Protein AF-A0A847I162-F1 (afdb_monomer_lite)

Radius of gyration: 29.75 Å; chains: 1; bounding box: 81×70×70 Å

Secondary structure (DSSP, 8-state):
--HHHHHHHHHHHHTT---HHHHHHHHHHHHH-HHHHHHHHHHHHHHHHHHHHSPPP---TTHHHHHHHHHHHHS--HHHHHHHHHHHHHHHHHHHHHHHHHHHS--------------------------HHHHHHHHHHHHHHHHHHHHHHHHHHHHTT--HHHHHHHHHHHHHHS---HHHHHHHHTTTTS-HHHHHHHHHSTT-------PPPPP-----

Structure (mmCIF, N/CA/C/O backbone):
data_AF-A0A847I162-F1
#
_entry.id   AF-A0A847I162-F1
#
loop_
_atom_site.group_PDB
_atom_site.id
_atom_site.type_symbol
_atom_site.label_atom_id
_atom_site.label_alt_id
_atom_site.label_comp_id
_atom_site.label_asym_id
_atom_site.label_entity_id
_atom_site.label_seq_id
_atom_site.pdbx_PDB_ins_code
_atom_site.Cartn_x
_atom_site.Cartn_y
_atom_site.Cartn_z
_atom_site.occupancy
_atom_site.B_iso_or_equiv
_atom_site.auth_seq_id
_atom_site.auth_comp_id
_atom_site.auth_asym_id
_atom_site.auth_atom_id
_atom_site.pdbx_PDB_model_num
ATOM 1 N N . MET A 1 1 ? -3.362 -5.453 -18.508 1.00 95.56 1 MET A N 1
ATOM 2 C CA . MET A 1 1 ? -4.639 -4.951 -17.978 1.00 95.56 1 MET A CA 1
ATOM 3 C C . MET A 1 1 ? -4.934 -3.576 -18.547 1.00 95.56 1 MET A C 1
ATOM 5 O O . MET A 1 1 ? -4.047 -2.719 -18.578 1.00 95.56 1 MET A O 1
ATOM 9 N N . ASN A 1 2 ? -6.159 -3.383 -19.031 1.00 97.94 2 ASN A N 1
ATOM 10 C CA . ASN A 1 2 ? -6.673 -2.084 -19.476 1.00 97.94 2 ASN A CA 1
ATOM 11 C C . ASN A 1 2 ? -7.494 -1.390 -18.367 1.00 97.94 2 ASN A C 1
ATOM 13 O O . ASN A 1 2 ? -7.805 -1.988 -17.341 1.00 97.94 2 ASN A O 1
ATOM 17 N N . CYS A 1 3 ? -7.854 -0.117 -18.567 1.00 98.38 3 CYS A N 1
ATOM 18 C CA . CYS A 1 3 ? -8.564 0.648 -17.534 1.00 98.38 3 CYS A CA 1
ATOM 19 C C . CYS A 1 3 ? -9.984 0.115 -17.248 1.00 98.38 3 CYS A C 1
ATOM 21 O O . CYS A 1 3 ? -10.474 0.274 -16.138 1.00 98.38 3 CYS A O 1
ATOM 23 N N . ALA A 1 4 ? -10.648 -0.511 -18.225 1.00 98.25 4 ALA A N 1
ATOM 24 C CA . ALA A 1 4 ? -11.995 -1.053 -18.035 1.00 98.25 4 ALA A CA 1
ATOM 25 C C . ALA A 1 4 ? -11.978 -2.345 -17.199 1.00 98.25 4 ALA A C 1
ATOM 27 O O . ALA A 1 4 ? -12.860 -2.571 -16.378 1.00 98.25 4 ALA A O 1
ATOM 28 N N . GLU A 1 5 ? -10.961 -3.187 -17.385 1.00 97.88 5 GLU A N 1
ATOM 29 C CA . GLU A 1 5 ? -10.691 -4.343 -16.523 1.00 97.88 5 GLU A CA 1
ATOM 30 C C . GLU A 1 5 ? -10.342 -3.901 -15.104 1.00 97.88 5 GLU A C 1
ATOM 32 O O . GLU A 1 5 ? -10.869 -4.464 -14.151 1.00 97.88 5 GLU A O 1
ATOM 37 N N . PHE A 1 6 ? -9.511 -2.864 -14.966 1.00 98.31 6 PHE A N 1
ATOM 38 C CA . PHE A 1 6 ? -9.177 -2.276 -13.670 1.00 98.31 6 PHE A CA 1
ATOM 39 C C . PHE A 1 6 ? -10.434 -1.828 -12.911 1.00 98.31 6 PHE A C 1
ATOM 41 O O . PHE A 1 6 ? -10.633 -2.219 -11.767 1.00 98.31 6 PHE A O 1
ATOM 48 N N . GLU A 1 7 ? -11.321 -1.071 -13.562 1.00 97.62 7 GLU A N 1
ATOM 49 C CA . GLU A 1 7 ? -12.577 -0.601 -12.957 1.00 97.62 7 GLU A CA 1
ATOM 50 C C . GLU A 1 7 ? -13.502 -1.748 -12.532 1.00 97.62 7 GLU A C 1
ATOM 52 O O . GLU A 1 7 ? -14.198 -1.624 -11.534 1.00 97.62 7 GLU A O 1
ATOM 57 N N . ARG A 1 8 ? -13.492 -2.884 -13.239 1.00 98.06 8 ARG A N 1
ATOM 58 C CA . ARG A 1 8 ? -14.279 -4.069 -12.850 1.00 98.06 8 ARG A CA 1
ATOM 59 C C . ARG A 1 8 ? -13.692 -4.832 -11.667 1.00 98.06 8 ARG A C 1
ATOM 61 O O . ARG A 1 8 ? -14.423 -5.549 -10.997 1.00 98.06 8 ARG A O 1
ATOM 68 N N . LEU A 1 9 ? -12.381 -4.738 -11.462 1.00 98.12 9 LEU A N 1
ATOM 69 C CA . LEU A 1 9 ? -11.659 -5.483 -10.430 1.00 98.12 9 LEU A CA 1
ATOM 70 C C . LEU A 1 9 ? -11.400 -4.651 -9.170 1.00 98.12 9 LEU A C 1
ATOM 72 O O . LEU A 1 9 ? -10.844 -5.181 -8.213 1.00 98.12 9 LEU A O 1
ATOM 76 N N . ILE A 1 10 ? -11.782 -3.371 -9.160 1.00 97.25 10 ILE A N 1
ATOM 77 C CA . ILE A 1 10 ? -11.496 -2.464 -8.046 1.00 97.25 10 ILE A CA 1
ATOM 78 C C . ILE A 1 10 ? -12.152 -2.926 -6.743 1.00 97.25 10 ILE A C 1
ATOM 80 O O . ILE A 1 10 ? -11.481 -2.952 -5.718 1.00 97.25 10 ILE A O 1
ATOM 84 N N . ASP A 1 11 ? -13.405 -3.378 -6.789 1.00 96.38 11 ASP A N 1
ATOM 85 C CA . ASP A 1 11 ? -14.125 -3.833 -5.595 1.00 96.38 11 ASP A CA 1
ATOM 86 C C . ASP A 1 11 ? -13.477 -5.106 -5.028 1.00 96.38 11 ASP A C 1
ATOM 88 O O . ASP A 1 11 ? -13.065 -5.135 -3.872 1.00 96.38 11 ASP A O 1
ATOM 92 N N . ALA A 1 12 ? -13.217 -6.102 -5.885 1.00 97.69 12 ALA A N 1
ATOM 93 C CA . ALA A 1 12 ? -12.502 -7.324 -5.503 1.00 97.69 12 ALA A CA 1
ATOM 94 C C . ALA A 1 12 ? -11.074 -7.049 -4.982 1.00 97.69 12 ALA A C 1
ATOM 96 O O . ALA A 1 12 ? -10.543 -7.800 -4.161 1.00 97.69 12 ALA A O 1
ATOM 97 N N . TYR A 1 13 ? -10.416 -5.988 -5.464 1.00 97.06 13 TYR A N 1
ATOM 98 C CA . TYR A 1 13 ? -9.124 -5.547 -4.936 1.00 97.06 13 TYR A CA 1
ATOM 99 C C . TYR A 1 13 ? -9.264 -4.987 -3.514 1.00 97.06 13 TYR A C 1
ATOM 101 O O . TYR A 1 13 ? -8.476 -5.363 -2.642 1.00 97.06 13 TYR A O 1
ATOM 109 N N . LEU A 1 14 ? -10.249 -4.110 -3.286 1.00 94.94 14 LEU A N 1
ATOM 110 C CA . LEU A 1 14 ? -10.516 -3.472 -1.991 1.00 94.94 14 LEU A CA 1
ATOM 111 C C . LEU A 1 14 ? -10.962 -4.490 -0.933 1.00 94.94 14 LEU A C 1
ATOM 113 O O . LEU A 1 14 ? -10.495 -4.429 0.202 1.00 94.94 14 LEU A O 1
ATOM 117 N N . ASP A 1 15 ? -11.754 -5.485 -1.328 1.00 95.19 15 ASP A N 1
ATOM 118 C CA . ASP A 1 15 ? -12.186 -6.587 -0.459 1.00 95.19 15 ASP A CA 1
ATOM 119 C C . ASP A 1 15 ? -11.068 -7.617 -0.190 1.00 95.19 15 ASP A C 1
ATOM 121 O O . ASP A 1 15 ? -11.213 -8.524 0.631 1.00 95.19 15 ASP A O 1
ATOM 125 N N . GLY A 1 16 ? -9.915 -7.481 -0.856 1.00 96.25 16 GLY A N 1
ATOM 126 C CA . GLY A 1 16 ? -8.774 -8.383 -0.701 1.00 96.25 16 GLY A CA 1
ATOM 127 C C . GLY A 1 16 ? -8.946 -9.743 -1.386 1.00 96.25 16 GLY A C 1
ATOM 128 O O . GLY A 1 16 ? -8.161 -10.654 -1.127 1.00 96.25 16 GLY A O 1
ATOM 129 N N . GLU A 1 17 ? -9.923 -9.878 -2.283 1.00 98.12 17 GLU A N 1
ATOM 130 C CA . GLU A 1 17 ? -10.229 -11.109 -3.021 1.00 98.12 17 GLU A CA 1
ATOM 131 C C . GLU A 1 17 ? -9.268 -11.354 -4.196 1.00 98.12 17 GLU A C 1
ATOM 133 O O . GLU A 1 17 ? -9.113 -12.484 -4.666 1.00 98.12 17 GLU A O 1
ATOM 138 N N . LEU A 1 18 ? -8.570 -10.313 -4.664 1.00 97.38 18 LEU A N 1
ATOM 139 C CA . LEU A 1 18 ? -7.532 -10.464 -5.683 1.00 97.38 18 LEU A CA 1
ATOM 140 C C . LEU A 1 18 ? -6.261 -11.100 -5.110 1.00 97.38 18 LEU A C 1
ATOM 142 O O . LEU A 1 18 ? -5.564 -10.515 -4.272 1.00 97.38 18 LEU A O 1
ATOM 146 N N . ALA A 1 19 ? -5.906 -12.263 -5.657 1.00 95.06 19 ALA A N 1
ATOM 147 C CA . ALA A 1 19 ? -4.709 -13.021 -5.311 1.00 95.06 19 ALA A CA 1
ATOM 148 C C . ALA A 1 19 ? -3.815 -13.309 -6.532 1.00 95.06 19 ALA A C 1
ATOM 150 O O . ALA A 1 19 ? -4.237 -13.244 -7.689 1.00 95.06 19 ALA A O 1
ATOM 151 N N . GLY A 1 20 ? -2.556 -13.658 -6.255 1.00 95.56 20 GLY A N 1
ATOM 152 C CA . GLY A 1 20 ? -1.606 -14.147 -7.255 1.00 95.56 20 GLY A CA 1
ATOM 153 C C . GLY A 1 20 ? -1.248 -13.124 -8.336 1.00 95.56 20 GLY A C 1
ATOM 154 O O . GLY A 1 20 ? -1.078 -11.934 -8.066 1.00 95.56 20 GLY A O 1
ATOM 155 N N . SER A 1 21 ? -1.112 -13.605 -9.573 1.00 96.25 21 SER A N 1
ATOM 156 C CA . SER A 1 21 ? -0.679 -12.802 -10.723 1.00 96.25 21 SER A CA 1
ATOM 157 C C . SER A 1 21 ? -1.624 -11.644 -11.039 1.00 96.25 21 SER A C 1
ATOM 159 O O . SER A 1 21 ? -1.163 -10.576 -11.436 1.00 96.25 21 SER A O 1
ATOM 161 N N . LEU A 1 22 ? -2.927 -11.824 -10.814 1.00 97.12 22 LEU A N 1
ATOM 162 C CA . LEU A 1 22 ? -3.933 -10.811 -11.122 1.00 97.12 22 LEU A CA 1
ATOM 163 C C . LEU A 1 22 ? -3.793 -9.578 -10.221 1.00 97.12 22 LEU A C 1
ATOM 165 O O . LEU A 1 22 ? -3.906 -8.451 -10.699 1.00 97.12 22 LEU A O 1
ATOM 169 N N . ARG A 1 23 ? -3.467 -9.781 -8.937 1.00 97.69 23 ARG A N 1
ATOM 170 C CA . ARG A 1 23 ? -3.180 -8.680 -8.005 1.00 97.69 23 ARG A CA 1
ATOM 171 C C . ARG A 1 23 ? -1.948 -7.888 -8.441 1.00 97.69 23 ARG A C 1
ATOM 173 O O . ARG A 1 23 ? -1.984 -6.663 -8.465 1.00 97.69 23 ARG A O 1
ATOM 180 N N . VAL A 1 24 ? -0.882 -8.583 -8.842 1.00 97.75 24 VAL A N 1
ATOM 181 C CA . VAL A 1 24 ? 0.358 -7.943 -9.314 1.00 97.75 24 VAL A CA 1
ATOM 182 C C . VAL A 1 24 ? 0.112 -7.139 -10.591 1.00 97.75 24 VAL A C 1
ATOM 184 O O . VAL A 1 24 ? 0.615 -6.025 -10.729 1.00 97.75 24 VAL A O 1
ATOM 187 N N . GLU A 1 25 ? -0.679 -7.672 -11.524 1.00 98.00 25 GLU A N 1
ATOM 188 C CA . GLU A 1 25 ? -1.029 -6.966 -12.757 1.00 98.00 25 GLU A CA 1
ATOM 189 C C . GLU A 1 25 ? -1.882 -5.717 -12.486 1.00 98.00 25 GLU A C 1
ATOM 191 O O . GLU A 1 25 ? -1.644 -4.662 -13.085 1.00 98.00 25 GLU A O 1
ATOM 196 N N . PHE A 1 26 ? -2.826 -5.815 -11.545 1.00 98.38 26 PHE A N 1
ATOM 197 C CA . PHE A 1 26 ? -3.632 -4.690 -11.075 1.00 98.38 26 PHE A CA 1
ATOM 198 C C . PHE A 1 26 ? -2.758 -3.591 -10.453 1.00 98.38 26 PHE A C 1
ATOM 200 O O . PHE A 1 26 ? -2.853 -2.425 -10.848 1.00 98.38 26 PHE A O 1
ATOM 207 N N . ASP A 1 27 ? -1.841 -3.958 -9.552 1.00 97.88 27 ASP A N 1
ATOM 208 C CA . ASP A 1 27 ? -0.893 -3.026 -8.933 1.00 97.88 27 ASP A CA 1
ATOM 209 C C . ASP A 1 27 ? 0.025 -2.363 -9.968 1.00 97.88 27 ASP A C 1
ATOM 211 O O . ASP A 1 27 ? 0.231 -1.146 -9.942 1.00 97.88 27 ASP A O 1
ATOM 215 N N . ALA A 1 28 ? 0.526 -3.129 -10.939 1.00 98.12 28 ALA A N 1
ATOM 216 C CA . ALA A 1 28 ? 1.354 -2.592 -12.012 1.00 98.12 28 ALA A CA 1
ATOM 217 C C . ALA A 1 28 ? 0.590 -1.576 -12.879 1.00 98.12 28 ALA A C 1
ATOM 219 O O . ALA A 1 28 ? 1.152 -0.545 -13.261 1.00 98.12 28 ALA A O 1
ATOM 220 N N . HIS A 1 29 ? -0.687 -1.836 -13.181 1.00 98.31 29 HIS A N 1
ATOM 221 C CA . HIS A 1 29 ? -1.529 -0.890 -13.914 1.00 98.31 29 HIS A CA 1
ATOM 222 C C . HIS A 1 29 ? -1.803 0.373 -13.088 1.00 98.31 29 HIS A C 1
ATOM 224 O O . HIS A 1 29 ? -1.643 1.483 -13.606 1.00 98.31 29 HIS A O 1
ATOM 230 N N . ARG A 1 30 ? -2.131 0.218 -11.796 1.00 97.25 30 ARG A N 1
ATOM 231 C CA . ARG A 1 30 ? -2.314 1.332 -10.853 1.00 97.25 30 ARG A CA 1
ATOM 232 C C . ARG A 1 30 ? -1.091 2.243 -10.835 1.00 97.25 30 ARG A C 1
ATOM 234 O O . ARG A 1 30 ? -1.238 3.449 -10.942 1.00 97.25 30 ARG A O 1
ATOM 241 N N . LEU A 1 31 ? 0.127 1.711 -10.778 1.00 97.62 31 LEU A N 1
ATOM 242 C CA . LEU A 1 31 ? 1.341 2.540 -10.730 1.00 97.62 31 LEU A CA 1
ATOM 243 C C . LEU A 1 31 ? 1.641 3.294 -12.037 1.00 97.62 31 LEU A C 1
ATOM 245 O O . LEU A 1 31 ? 2.323 4.315 -12.007 1.00 97.62 31 LEU A O 1
ATOM 249 N N . ARG A 1 32 ? 1.130 2.826 -13.181 1.00 97.75 32 ARG A N 1
ATOM 250 C CA . ARG A 1 32 ? 1.420 3.414 -14.502 1.00 97.75 32 ARG A CA 1
ATOM 251 C C . ARG A 1 32 ? 0.323 4.342 -15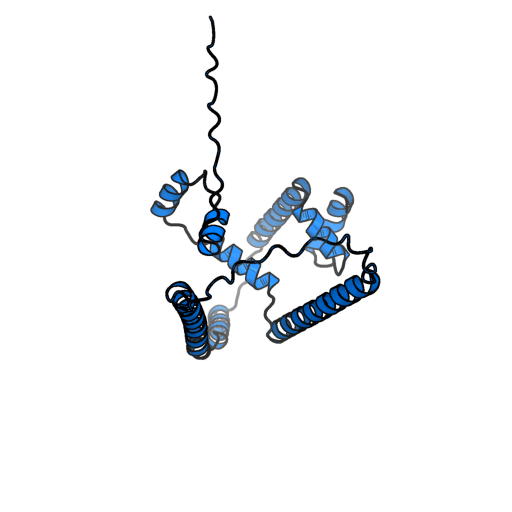.019 1.00 97.75 32 ARG A C 1
ATOM 253 O O . ARG A 1 32 ? 0.612 5.238 -15.808 1.00 97.75 32 ARG A O 1
ATOM 260 N N . CYS A 1 33 ? -0.929 4.135 -14.617 1.00 98.44 33 CYS A N 1
ATOM 261 C CA . CYS A 1 33 ? -2.069 4.881 -15.141 1.00 98.44 33 CYS A CA 1
ATOM 262 C C . CYS A 1 33 ? -2.548 5.954 -14.155 1.00 98.44 33 CYS A C 1
ATOM 264 O O . CYS A 1 33 ? -3.198 5.649 -13.156 1.00 98.44 33 CYS A O 1
ATOM 266 N N . ARG A 1 34 ? -2.317 7.233 -14.487 1.00 98.06 34 ARG A N 1
ATOM 267 C CA . ARG A 1 34 ? -2.749 8.377 -13.660 1.00 98.06 34 ARG A CA 1
ATOM 268 C C . ARG A 1 34 ? -4.259 8.393 -13.397 1.00 98.06 34 ARG A C 1
ATOM 270 O O . ARG A 1 34 ? -4.678 8.763 -12.307 1.00 98.06 34 ARG A O 1
ATOM 277 N N . ARG A 1 35 ? -5.081 7.984 -14.371 1.00 98.12 35 ARG A N 1
ATOM 278 C CA . ARG A 1 35 ? -6.544 7.922 -14.199 1.00 98.12 35 ARG A CA 1
ATOM 279 C C . ARG A 1 35 ? -6.920 6.938 -13.093 1.00 98.12 35 ARG A C 1
ATOM 281 O O . ARG A 1 35 ? -7.622 7.313 -12.165 1.00 98.12 35 ARG A O 1
ATOM 288 N N . CYS A 1 36 ? -6.394 5.719 -13.172 1.00 98.19 36 CYS A N 1
ATOM 289 C CA . CYS A 1 36 ? -6.673 4.658 -12.208 1.00 98.19 36 CYS A CA 1
ATOM 290 C C . CYS A 1 36 ? -6.117 4.980 -10.809 1.00 98.19 36 CYS A C 1
ATOM 292 O O . CYS A 1 36 ? -6.738 4.618 -9.814 1.00 98.19 36 CYS A O 1
ATOM 294 N N . GLN A 1 37 ? -5.004 5.721 -10.713 1.00 97.94 37 GLN A N 1
ATOM 295 C CA . GLN A 1 37 ? -4.505 6.254 -9.434 1.00 97.94 37 GLN A CA 1
ATOM 296 C C . GLN A 1 37 ? -5.498 7.206 -8.782 1.00 97.94 37 GLN A C 1
ATOM 298 O O . GLN A 1 37 ? -5.814 7.045 -7.609 1.00 97.94 37 GLN A O 1
ATOM 303 N N . LEU A 1 38 ? -6.000 8.184 -9.540 1.00 97.75 38 LEU A N 1
ATOM 304 C CA . LEU A 1 38 ? -6.961 9.153 -9.016 1.00 97.75 38 LEU A CA 1
ATOM 305 C C . LEU A 1 38 ? -8.255 8.468 -8.572 1.00 97.75 38 LEU A C 1
ATOM 307 O O . LEU A 1 38 ? -8.792 8.821 -7.526 1.00 97.75 38 LEU A O 1
ATOM 311 N N . THR A 1 39 ? -8.715 7.459 -9.316 1.00 97.38 39 THR A N 1
ATOM 312 C CA . THR A 1 39 ? -9.864 6.640 -8.912 1.00 97.38 39 THR A CA 1
ATOM 313 C C . THR A 1 39 ? -9.609 5.930 -7.581 1.00 97.38 39 THR A C 1
ATOM 315 O O . THR A 1 39 ? -10.457 5.998 -6.700 1.00 97.38 39 THR A O 1
ATOM 318 N N . MET A 1 40 ? -8.440 5.309 -7.389 1.00 96.94 40 MET A N 1
ATOM 319 C CA . MET A 1 40 ? -8.093 4.655 -6.118 1.00 96.94 40 MET A CA 1
ATOM 320 C C . MET A 1 40 ? -8.044 5.634 -4.945 1.00 96.94 40 MET A C 1
ATOM 322 O O . MET A 1 40 ? -8.638 5.363 -3.909 1.00 96.94 40 MET A O 1
ATOM 326 N N . ILE A 1 41 ? -7.407 6.794 -5.125 1.00 95.62 41 ILE A N 1
ATOM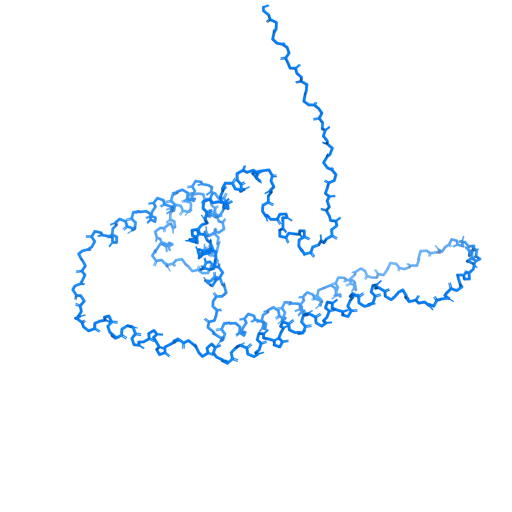 327 C CA . ILE A 1 41 ? -7.334 7.832 -4.086 1.00 95.62 41 ILE A CA 1
ATOM 328 C C . ILE A 1 41 ? -8.742 8.309 -3.700 1.00 95.62 41 ILE A C 1
ATOM 330 O O . ILE A 1 41 ? -9.035 8.501 -2.521 1.00 95.62 41 ILE A O 1
ATOM 334 N N . ALA A 1 42 ? -9.634 8.480 -4.681 1.00 95.75 42 ALA A N 1
ATOM 335 C CA . ALA A 1 42 ? -11.021 8.842 -4.413 1.00 95.75 42 ALA A CA 1
ATOM 336 C C . ALA A 1 42 ? -11.738 7.764 -3.580 1.00 95.75 42 ALA A C 1
ATOM 338 O O . ALA A 1 42 ? -12.417 8.110 -2.615 1.00 95.75 42 ALA A O 1
ATOM 339 N N . MET A 1 43 ? -11.539 6.477 -3.883 1.00 95.06 43 MET A N 1
ATOM 340 C CA . MET A 1 43 ? -12.130 5.375 -3.110 1.00 95.06 43 MET A CA 1
ATOM 341 C C . MET A 1 43 ? -11.564 5.299 -1.679 1.00 95.06 43 MET A C 1
ATOM 343 O O . MET A 1 43 ? -12.336 5.211 -0.727 1.00 95.06 43 MET A O 1
ATOM 347 N N . GLU A 1 44 ? -10.247 5.442 -1.502 1.00 91.62 44 GLU A N 1
ATOM 348 C CA . GLU A 1 44 ? -9.588 5.490 -0.181 1.00 91.62 44 GLU A CA 1
ATOM 349 C C . GLU A 1 44 ? -10.081 6.686 0.663 1.00 91.62 44 GLU A C 1
ATOM 351 O O . GLU A 1 44 ? -10.251 6.595 1.884 1.00 91.62 44 GLU A O 1
ATOM 356 N N . SER A 1 45 ? -10.384 7.819 0.017 1.00 92.12 45 SER A N 1
ATOM 357 C CA . SER A 1 45 ? -10.956 8.979 0.711 1.00 92.12 45 SER A CA 1
ATOM 358 C C . SER A 1 45 ? -12.364 8.698 1.253 1.00 92.12 45 SER A C 1
ATOM 360 O O . SER A 1 45 ? -12.685 9.109 2.370 1.00 92.12 45 SER A O 1
ATOM 362 N N . VAL A 1 46 ? -13.182 7.945 0.506 1.00 93.81 46 VAL A N 1
ATOM 363 C CA . VAL A 1 46 ? -14.525 7.530 0.942 1.00 93.81 46 VAL A CA 1
ATOM 364 C C . VAL A 1 46 ? -14.428 6.554 2.108 1.00 93.81 46 VAL A C 1
ATOM 366 O O . VAL A 1 46 ? -15.176 6.700 3.074 1.00 93.81 46 VAL A O 1
ATOM 369 N N . GLU A 1 47 ? -13.482 5.613 2.066 1.00 91.69 47 GLU A N 1
ATOM 370 C CA . GLU A 1 47 ? -13.223 4.701 3.184 1.00 91.69 47 GLU A CA 1
ATOM 371 C C . GLU A 1 47 ? -12.898 5.474 4.464 1.00 91.69 47 GLU A C 1
ATOM 373 O O . GLU A 1 47 ? -13.468 5.195 5.515 1.00 91.69 47 GLU A O 1
ATOM 378 N N . THR A 1 48 ? -12.052 6.501 4.368 1.00 88.88 48 THR A N 1
ATOM 379 C CA . THR A 1 48 ? -11.670 7.328 5.520 1.00 88.88 48 THR A CA 1
ATOM 380 C C . THR A 1 48 ? -12.880 8.047 6.123 1.00 88.88 48 THR A C 1
ATOM 382 O O . THR A 1 48 ? -13.047 8.078 7.342 1.00 88.88 48 THR A O 1
ATOM 385 N N . VAL A 1 49 ? -13.761 8.603 5.285 1.00 93.25 49 VAL A N 1
ATOM 386 C CA . VAL A 1 49 ? -14.999 9.251 5.750 1.00 93.25 49 VAL A CA 1
ATOM 387 C C . VAL A 1 49 ? -15.927 8.234 6.410 1.00 93.25 49 VAL A C 1
ATOM 389 O O . VAL A 1 49 ? -16.418 8.480 7.510 1.00 93.25 49 VAL A O 1
ATOM 392 N N . LEU A 1 50 ? -16.122 7.070 5.786 1.00 90.62 50 LEU A N 1
ATOM 393 C CA . LEU A 1 50 ? -16.994 6.024 6.313 1.00 90.62 50 LEU A CA 1
ATOM 394 C C . LEU A 1 50 ? -16.450 5.415 7.612 1.00 90.62 50 LEU A C 1
ATOM 396 O O . LEU A 1 50 ? -17.223 5.069 8.501 1.00 90.62 50 LEU A O 1
ATOM 400 N N . ALA A 1 51 ? -15.130 5.289 7.740 1.00 88.50 51 ALA A N 1
ATOM 401 C CA . ALA A 1 51 ? -14.476 4.833 8.959 1.00 88.50 51 ALA A CA 1
ATOM 402 C C . ALA A 1 51 ? -14.683 5.823 10.114 1.00 88.50 51 ALA A C 1
ATOM 404 O O . ALA A 1 51 ? -14.891 5.393 11.247 1.00 88.50 51 ALA A O 1
ATOM 405 N N . ASN A 1 52 ? -14.684 7.127 9.820 1.00 87.69 52 ASN A N 1
ATOM 406 C CA . ASN A 1 52 ? -14.890 8.183 10.811 1.00 87.69 52 ASN A CA 1
ATOM 407 C C . ASN A 1 52 ? -16.360 8.367 11.223 1.00 87.69 52 ASN A C 1
ATOM 409 O O . ASN A 1 52 ? -16.615 8.831 12.331 1.00 87.69 52 ASN A O 1
ATOM 413 N N . ASP A 1 53 ? -17.317 8.015 10.361 1.00 91.62 53 ASP A N 1
ATOM 414 C CA . ASP A 1 53 ? -18.755 8.144 10.650 1.00 91.62 53 ASP A CA 1
ATOM 415 C C . ASP A 1 53 ? -19.310 6.983 11.496 1.00 91.62 53 ASP A C 1
ATOM 417 O O . ASP A 1 53 ? -20.399 7.061 12.068 1.00 91.62 53 ASP A O 1
ATOM 421 N N . ARG A 1 54 ? -18.563 5.878 11.620 1.00 85.12 54 ARG A N 1
ATOM 422 C CA . ARG A 1 54 ? -18.999 4.753 12.453 1.00 85.12 54 ARG A CA 1
ATOM 423 C C . ARG A 1 54 ? -19.028 5.180 13.924 1.00 85.12 54 ARG A C 1
ATOM 425 O O . ARG A 1 54 ? -18.024 5.690 14.425 1.00 85.12 54 ARG A O 1
ATOM 432 N N . PRO A 1 55 ? -20.136 4.929 14.651 1.00 84.81 55 PRO A N 1
ATOM 433 C CA . PRO A 1 55 ? -20.184 5.201 16.078 1.00 84.81 55 PRO A CA 1
ATOM 434 C C . PRO A 1 55 ? -19.052 4.425 16.743 1.00 84.81 55 PRO A C 1
ATOM 436 O O . PRO A 1 55 ? -18.934 3.211 16.551 1.00 84.81 55 PRO A O 1
ATOM 439 N N . LEU A 1 56 ? -18.199 5.135 17.487 1.00 82.25 56 LEU A N 1
ATOM 440 C CA . LEU A 1 56 ? -17.088 4.497 18.175 1.00 82.25 56 LEU A CA 1
ATOM 441 C C . LEU A 1 56 ? -17.655 3.391 19.062 1.00 82.25 56 LEU A C 1
ATOM 443 O O . LEU A 1 56 ? -18.490 3.643 19.933 1.00 82.25 56 LEU A O 1
ATOM 447 N N . ALA A 1 57 ? -17.204 2.160 18.826 1.00 85.38 57 ALA A N 1
ATOM 448 C CA . ALA A 1 57 ? -17.500 1.068 19.730 1.00 85.38 57 ALA A CA 1
ATOM 449 C C . ALA A 1 57 ? -17.018 1.477 21.126 1.00 85.38 57 ALA A C 1
ATOM 451 O O . ALA A 1 57 ? -15.881 1.926 21.290 1.00 85.38 57 ALA A O 1
ATOM 452 N N . THR A 1 58 ? -17.884 1.344 22.128 1.00 92.31 58 THR A N 1
ATOM 453 C CA . THR A 1 58 ? -17.506 1.570 23.521 1.00 92.31 58 THR A CA 1
ATOM 454 C C . THR A 1 58 ? -16.472 0.518 23.904 1.00 92.31 58 THR A C 1
ATOM 456 O O . THR A 1 58 ? -16.806 -0.648 24.126 1.00 92.31 58 THR A O 1
ATOM 459 N N . LEU A 1 59 ? -15.204 0.918 23.905 1.00 92.75 59 LEU A N 1
ATOM 460 C CA . LEU A 1 59 ? -14.100 0.104 24.391 1.00 92.75 59 LEU A CA 1
ATOM 461 C C . LEU A 1 59 ? -14.234 -0.050 25.909 1.00 92.75 59 LEU A C 1
ATOM 463 O O . LEU A 1 59 ? -14.757 0.834 26.583 1.00 92.75 59 LEU A O 1
ATOM 467 N N . SER A 1 60 ? -13.770 -1.176 26.450 1.00 95.44 60 SER A N 1
ATOM 468 C CA . SER A 1 60 ? -13.698 -1.343 27.900 1.00 95.44 60 SER A CA 1
ATOM 469 C C . SER A 1 60 ? -12.674 -0.375 28.500 1.00 95.44 60 SER A C 1
ATOM 471 O O . SER A 1 60 ? -11.656 -0.088 27.868 1.00 95.44 60 SER A O 1
ATOM 473 N N . ASP A 1 61 ? -12.909 0.092 29.728 1.00 96.12 61 ASP A N 1
ATOM 474 C CA . ASP A 1 61 ? -12.046 1.084 30.396 1.00 96.12 61 ASP A CA 1
ATOM 475 C C . ASP A 1 61 ? -10.586 0.610 30.553 1.00 96.12 61 ASP A C 1
ATOM 477 O O . ASP A 1 61 ? -9.653 1.410 30.572 1.00 96.12 61 ASP A O 1
ATOM 481 N N . ASP A 1 62 ? -10.370 -0.708 30.594 1.00 95.75 62 ASP A N 1
ATOM 482 C CA . ASP A 1 62 ? -9.055 -1.349 30.695 1.00 95.75 62 ASP A CA 1
ATOM 483 C C . ASP A 1 62 ? -8.378 -1.609 29.333 1.00 95.75 62 ASP A C 1
ATOM 485 O O . ASP A 1 62 ? -7.247 -2.098 29.279 1.00 95.75 62 ASP A O 1
ATOM 489 N N . PHE A 1 63 ? -9.038 -1.306 28.207 1.00 96.31 63 PHE A N 1
ATOM 490 C CA . PHE A 1 63 ? -8.520 -1.605 26.868 1.00 96.31 63 PHE A CA 1
ATOM 491 C C . PHE A 1 63 ? -7.157 -0.954 26.623 1.00 96.31 63 PHE A C 1
ATOM 493 O O . PHE A 1 63 ? -6.216 -1.628 26.195 1.00 96.31 63 PHE A O 1
ATOM 500 N N . THR A 1 64 ? -7.040 0.336 26.942 1.00 96.00 64 THR A N 1
ATOM 501 C CA . THR A 1 64 ? -5.800 1.101 26.779 1.00 96.00 64 THR A CA 1
ATOM 502 C C . THR A 1 64 ? -4.667 0.487 27.595 1.00 96.00 64 THR A C 1
ATOM 504 O O . THR A 1 64 ? -3.561 0.321 27.083 1.00 96.00 64 THR A O 1
ATOM 507 N N . GLU A 1 65 ? -4.937 0.090 28.839 1.00 96.56 65 GLU A N 1
ATOM 508 C CA . GLU A 1 65 ? -3.937 -0.520 29.716 1.00 96.56 65 GLU A CA 1
ATOM 509 C C . GLU A 1 65 ? -3.465 -1.874 29.172 1.00 96.56 65 GLU A C 1
ATOM 511 O O . GLU A 1 65 ? -2.258 -2.115 29.066 1.00 96.56 65 GLU A O 1
ATOM 516 N N . ARG A 1 66 ? -4.394 -2.725 28.714 1.00 95.94 66 ARG A N 1
ATOM 517 C CA . ARG A 1 66 ? -4.061 -4.022 28.103 1.00 95.94 66 ARG A CA 1
ATOM 518 C C . ARG A 1 66 ? -3.221 -3.864 26.835 1.00 95.94 66 ARG A C 1
ATOM 520 O O . ARG A 1 66 ? -2.203 -4.543 26.694 1.00 95.94 66 ARG A O 1
ATOM 527 N N . VAL A 1 67 ? -3.599 -2.964 25.924 1.00 95.81 67 VAL A N 1
ATOM 528 C CA . VAL A 1 67 ? -2.853 -2.733 24.672 1.00 95.81 67 VAL A CA 1
ATOM 529 C C . VAL A 1 67 ? -1.467 -2.162 24.962 1.00 95.81 67 VAL A C 1
ATOM 531 O O . VAL A 1 67 ? -0.476 -2.655 24.420 1.00 95.81 67 VAL A O 1
ATOM 534 N N . MET A 1 68 ? -1.363 -1.179 25.859 1.00 93.69 68 MET A N 1
ATOM 535 C CA . MET A 1 68 ? -0.075 -0.588 26.219 1.00 93.69 68 MET A CA 1
ATOM 536 C C . MET A 1 68 ? 0.836 -1.583 26.944 1.00 93.69 68 MET A C 1
ATOM 538 O O . MET A 1 68 ? 2.036 -1.603 26.667 1.00 93.69 68 MET A O 1
ATOM 542 N N . GLY A 1 69 ? 0.294 -2.464 27.787 1.00 94.44 69 GLY A N 1
ATOM 543 C CA . GLY A 1 69 ? 1.046 -3.570 28.386 1.00 94.44 69 GLY A CA 1
ATOM 544 C C . GLY A 1 69 ? 1.598 -4.544 27.335 1.00 94.44 69 GLY A C 1
ATOM 545 O O . GLY A 1 69 ? 2.763 -4.953 27.403 1.00 94.44 69 GLY A O 1
ATOM 546 N N . VAL A 1 70 ? 0.813 -4.863 26.299 1.00 93.06 70 VAL A N 1
ATOM 547 C CA . VAL A 1 70 ? 1.267 -5.694 25.169 1.00 93.06 70 VAL A CA 1
ATOM 548 C C . VAL A 1 70 ? 2.339 -4.981 24.340 1.00 93.06 70 VAL A C 1
ATOM 550 O O . VAL A 1 70 ? 3.341 -5.597 23.990 1.00 93.06 70 VAL A O 1
ATOM 553 N N . ILE A 1 71 ? 2.195 -3.686 24.048 1.00 89.12 71 ILE A N 1
ATOM 554 C CA . ILE A 1 71 ? 3.211 -2.923 23.301 1.00 89.12 71 ILE A CA 1
ATOM 555 C C . ILE A 1 71 ? 4.516 -2.829 24.100 1.00 89.12 71 ILE A C 1
ATOM 557 O O . ILE A 1 71 ? 5.595 -3.010 23.537 1.00 89.12 71 ILE A O 1
ATOM 561 N N . GLN A 1 72 ? 4.441 -2.589 25.411 1.00 88.38 72 GLN A N 1
ATOM 562 C CA . GLN A 1 72 ? 5.621 -2.525 26.276 1.00 88.38 72 GLN A CA 1
ATOM 563 C C . GLN A 1 72 ? 6.327 -3.879 26.392 1.00 88.38 72 GLN A C 1
ATOM 565 O O . GLN A 1 72 ? 7.554 -3.921 26.337 1.00 88.38 72 GLN A O 1
ATOM 570 N N . SER A 1 73 ? 5.576 -4.979 26.485 1.00 85.06 73 SER A N 1
ATOM 571 C CA . SER A 1 73 ? 6.145 -6.335 26.515 1.00 85.06 73 SER A CA 1
ATOM 572 C C . SER A 1 73 ? 6.676 -6.797 25.154 1.00 85.06 73 SER A C 1
ATOM 574 O O . SER A 1 73 ? 7.664 -7.526 25.101 1.00 85.06 73 SER A O 1
ATOM 576 N N . ARG A 1 74 ? 6.076 -6.338 24.046 1.00 80.50 74 ARG A N 1
ATOM 577 C CA . ARG A 1 74 ? 6.578 -6.559 22.680 1.00 80.50 74 ARG A CA 1
ATOM 578 C C . ARG A 1 74 ? 7.717 -5.635 22.295 1.00 80.50 74 ARG A C 1
ATOM 580 O O . ARG A 1 74 ? 8.347 -5.904 21.274 1.00 80.50 74 ARG A O 1
ATOM 587 N N . ARG A 1 75 ? 7.978 -4.564 23.056 1.00 66.81 75 ARG A N 1
ATOM 588 C CA . ARG A 1 75 ? 9.054 -3.617 22.762 1.00 66.81 75 ARG A CA 1
ATOM 589 C C . ARG A 1 75 ? 10.342 -4.436 22.669 1.00 66.81 75 ARG A C 1
ATOM 591 O O . ARG A 1 75 ? 10.799 -4.974 23.680 1.00 66.81 75 ARG A O 1
ATOM 598 N N . PRO A 1 76 ? 10.877 -4.622 21.451 1.00 57.59 76 PRO A N 1
ATOM 599 C CA . PRO A 1 76 ? 11.882 -5.633 21.224 1.00 57.59 76 PRO A CA 1
ATOM 600 C C . PRO A 1 76 ? 13.115 -5.260 22.023 1.00 57.59 76 PRO A C 1
ATOM 602 O O . PRO A 1 76 ? 13.369 -4.086 22.299 1.00 57.59 76 PRO A O 1
ATOM 605 N N . VAL A 1 77 ? 13.874 -6.292 22.373 1.00 56.00 77 VAL A N 1
ATOM 606 C CA . VAL A 1 77 ? 15.168 -6.281 23.056 1.00 56.00 77 VAL A CA 1
ATOM 607 C C . VAL A 1 77 ? 16.205 -5.502 22.223 1.00 56.00 77 VAL A C 1
ATOM 609 O O . VAL A 1 77 ? 17.221 -6.030 21.774 1.00 56.00 77 VAL A O 1
ATOM 612 N N . ALA A 1 78 ? 15.965 -4.210 21.997 1.00 53.75 78 ALA A N 1
ATOM 613 C CA . ALA A 1 78 ? 16.813 -3.284 21.259 1.00 53.75 78 ALA A CA 1
ATOM 614 C C . ALA A 1 78 ? 18.172 -3.110 21.953 1.00 53.75 78 ALA A C 1
ATOM 616 O O . ALA A 1 78 ? 19.127 -2.628 21.346 1.00 53.75 78 ALA A O 1
ATOM 617 N N . SER A 1 79 ? 18.296 -3.570 23.201 1.00 57.44 79 SER A N 1
ATOM 618 C CA . SER A 1 79 ? 19.566 -3.658 23.911 1.00 57.44 79 SER A CA 1
ATOM 619 C C . SER A 1 79 ? 20.531 -4.681 23.297 1.00 57.44 79 SER A C 1
ATOM 621 O O . SER A 1 79 ? 21.733 -4.432 23.307 1.00 57.44 79 SER A O 1
ATOM 623 N N . ARG A 1 80 ? 20.056 -5.780 22.687 1.00 59.31 80 ARG A N 1
ATOM 624 C CA . ARG A 1 80 ? 20.943 -6.815 22.109 1.00 59.31 80 ARG A CA 1
ATOM 625 C C . ARG A 1 80 ? 21.449 -6.493 20.701 1.00 59.31 80 ARG A C 1
ATOM 627 O O . ARG A 1 80 ? 22.445 -7.066 20.272 1.00 59.31 80 ARG A O 1
ATOM 634 N N . LEU A 1 81 ? 20.816 -5.559 19.991 1.00 61.88 81 LEU A N 1
ATOM 635 C CA . LEU A 1 81 ? 21.221 -5.170 18.631 1.00 61.88 81 LEU A CA 1
ATOM 636 C C . LEU A 1 81 ? 22.208 -3.995 18.598 1.00 61.88 81 LEU A C 1
ATOM 638 O O . LEU A 1 81 ? 22.904 -3.823 17.598 1.00 61.88 81 LEU A O 1
ATOM 642 N N . ARG A 1 82 ? 22.332 -3.223 19.687 1.00 69.50 82 ARG A N 1
ATOM 643 C CA . ARG A 1 82 ? 23.342 -2.157 19.814 1.00 69.50 82 ARG A CA 1
ATOM 644 C C . ARG A 1 82 ? 24.782 -2.642 19.589 1.00 69.50 82 ARG A C 1
ATOM 646 O O . ARG A 1 82 ? 25.443 -2.035 18.751 1.00 69.50 82 ARG A O 1
ATOM 653 N N . PRO A 1 83 ? 25.272 -3.733 20.217 1.00 77.00 83 PRO A N 1
ATOM 654 C CA . PRO A 1 83 ? 26.643 -4.180 19.973 1.00 77.00 83 PRO A CA 1
ATOM 655 C C . PRO A 1 83 ? 26.840 -4.647 18.528 1.00 77.00 83 PRO A C 1
ATOM 657 O O . PRO A 1 83 ? 27.859 -4.341 17.923 1.00 77.00 83 PRO A O 1
ATOM 660 N N . ARG A 1 84 ? 25.841 -5.303 17.922 1.00 78.38 84 ARG A N 1
ATOM 661 C CA . ARG A 1 84 ? 25.934 -5.759 16.527 1.00 78.38 84 ARG A CA 1
ATOM 662 C C . ARG A 1 84 ? 25.987 -4.594 15.536 1.00 78.38 84 ARG A C 1
ATOM 664 O O . ARG A 1 84 ? 26.748 -4.661 14.578 1.00 78.38 84 ARG A O 1
ATOM 671 N N . ARG A 1 85 ? 25.229 -3.518 15.777 1.00 80.19 85 ARG A N 1
ATOM 672 C CA . ARG A 1 85 ? 25.299 -2.287 14.969 1.00 80.19 85 ARG A CA 1
ATOM 673 C C . ARG A 1 85 ? 26.649 -1.586 15.113 1.00 80.19 85 ARG A C 1
ATOM 675 O O . ARG A 1 85 ? 27.187 -1.144 14.107 1.00 80.19 85 ARG A O 1
ATOM 682 N N . ILE A 1 86 ? 27.215 -1.547 16.321 1.00 87.62 86 ILE A N 1
ATOM 683 C CA . ILE A 1 86 ? 28.554 -0.983 16.558 1.00 87.62 86 ILE A CA 1
ATOM 684 C C . ILE A 1 86 ? 29.624 -1.809 15.832 1.00 87.62 86 IL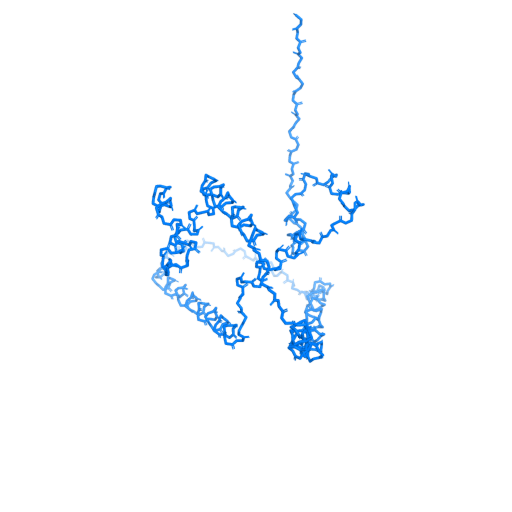E A C 1
ATOM 686 O O . ILE A 1 86 ? 30.467 -1.235 15.154 1.00 87.62 86 ILE A O 1
ATOM 690 N N . VAL A 1 87 ? 29.558 -3.144 15.902 1.00 87.62 87 VAL A N 1
ATOM 691 C CA . VAL A 1 87 ? 30.498 -4.034 15.196 1.00 87.62 87 VAL A CA 1
ATOM 692 C C . VAL A 1 87 ? 30.389 -3.878 13.677 1.00 87.62 87 VAL A C 1
ATOM 694 O O . VAL A 1 87 ? 31.410 -3.809 13.001 1.00 87.62 87 VAL A O 1
ATOM 697 N N . LEU A 1 88 ? 29.172 -3.774 13.132 1.00 87.94 88 LEU A N 1
ATOM 698 C CA . LEU A 1 88 ? 28.971 -3.548 11.696 1.00 87.94 88 LEU A CA 1
ATOM 699 C C . LEU A 1 88 ? 29.494 -2.175 11.254 1.00 87.94 88 LEU A C 1
ATOM 701 O O . LEU A 1 88 ? 30.211 -2.099 10.262 1.00 87.94 88 LEU A O 1
ATOM 705 N N . ALA A 1 89 ? 29.192 -1.111 12.003 1.00 88.12 89 ALA A N 1
ATOM 706 C CA . ALA A 1 89 ? 29.690 0.231 11.706 1.00 88.12 89 ALA A CA 1
ATOM 707 C C . ALA A 1 89 ? 31.224 0.299 11.782 1.00 88.12 89 ALA A C 1
ATOM 709 O O . ALA A 1 89 ? 31.860 0.859 10.892 1.00 88.12 89 ALA A O 1
ATOM 710 N N . ALA A 1 90 ? 31.826 -0.333 12.795 1.00 91.50 90 ALA A N 1
ATOM 711 C CA . ALA A 1 90 ? 33.276 -0.447 12.915 1.00 91.50 90 ALA A CA 1
ATOM 712 C C . ALA A 1 90 ? 33.886 -1.229 11.742 1.00 91.50 90 ALA A C 1
ATOM 714 O O . ALA A 1 90 ? 34.916 -0.824 11.214 1.00 91.50 90 ALA A O 1
ATOM 715 N N . GLY A 1 91 ? 33.233 -2.307 11.294 1.00 91.81 91 GLY A N 1
ATOM 716 C CA . GLY A 1 91 ? 33.663 -3.078 10.127 1.00 91.81 91 GLY A CA 1
ATOM 717 C C . GLY A 1 91 ? 33.661 -2.259 8.834 1.00 91.81 91 GLY A C 1
ATOM 718 O O . GLY A 1 91 ? 34.644 -2.288 8.098 1.00 91.81 91 GLY A O 1
ATOM 719 N N . VAL A 1 92 ? 32.601 -1.483 8.582 1.00 90.06 92 VAL A N 1
ATOM 720 C CA . VAL A 1 92 ? 32.508 -0.604 7.400 1.00 90.06 92 VAL A CA 1
ATOM 721 C C . VAL A 1 92 ? 33.571 0.496 7.445 1.00 90.06 92 VAL A C 1
ATOM 723 O O . VAL A 1 92 ? 34.254 0.729 6.450 1.00 90.06 92 VAL A O 1
ATOM 726 N N . LEU A 1 93 ? 33.771 1.130 8.605 1.00 91.19 93 LEU A N 1
ATOM 727 C CA . LEU A 1 93 ? 34.813 2.147 8.776 1.00 91.19 93 LEU A CA 1
ATOM 728 C C . LEU A 1 93 ? 36.220 1.571 8.577 1.00 91.19 93 LEU A C 1
ATOM 730 O O . LEU A 1 93 ? 37.055 2.215 7.946 1.00 91.19 93 LEU A O 1
ATOM 734 N N . LEU A 1 94 ? 36.480 0.351 9.059 1.00 94.44 94 LEU A N 1
ATOM 735 C CA . LEU A 1 94 ? 37.764 -0.326 8.868 1.00 94.44 94 LEU A CA 1
ATOM 736 C C . LEU A 1 94 ? 38.034 -0.617 7.383 1.00 94.44 94 LEU A C 1
ATOM 738 O O . LEU A 1 94 ? 39.152 -0.418 6.915 1.00 94.44 94 LEU A O 1
ATOM 742 N N . GLN A 1 95 ? 37.017 -1.050 6.632 1.00 89.81 95 GLN A N 1
ATOM 743 C CA . GLN A 1 95 ? 37.137 -1.269 5.187 1.00 89.81 95 GLN A CA 1
ATOM 744 C C . GLN A 1 95 ? 37.410 0.038 4.435 1.00 89.81 95 GLN A C 1
ATOM 746 O O . GLN A 1 95 ? 38.319 0.083 3.608 1.00 89.81 95 GLN A O 1
ATOM 751 N N . ALA A 1 96 ? 36.684 1.112 4.755 1.00 90.38 96 ALA A N 1
ATOM 752 C CA . ALA A 1 96 ? 36.917 2.426 4.158 1.00 90.38 96 ALA A CA 1
ATOM 753 C C . ALA A 1 96 ? 38.332 2.952 4.462 1.00 90.38 96 ALA A C 1
ATOM 755 O O . ALA A 1 96 ? 39.008 3.462 3.570 1.00 90.38 96 ALA A O 1
ATOM 756 N N . ALA A 1 97 ? 38.816 2.764 5.694 1.00 91.94 97 ALA A N 1
ATOM 757 C CA . ALA A 1 97 ? 40.174 3.129 6.084 1.00 91.94 97 ALA A CA 1
ATOM 758 C C . ALA A 1 97 ? 41.239 2.315 5.330 1.00 91.94 97 ALA A C 1
ATOM 760 O O . ALA A 1 97 ? 42.245 2.880 4.910 1.00 91.94 97 ALA A O 1
ATOM 761 N N . ALA A 1 98 ? 41.016 1.015 5.108 1.00 92.88 98 ALA A N 1
ATOM 762 C CA . ALA A 1 98 ? 41.925 0.175 4.327 1.00 92.88 98 ALA A CA 1
ATOM 763 C C . ALA A 1 98 ? 42.006 0.619 2.856 1.00 92.88 98 ALA A C 1
ATOM 765 O O . ALA A 1 98 ? 43.098 0.669 2.291 1.00 92.88 98 ALA A O 1
ATOM 766 N N . LEU A 1 99 ? 40.873 0.996 2.252 1.00 90.19 99 LEU A N 1
ATOM 767 C CA . LEU A 1 99 ? 40.839 1.541 0.891 1.00 90.19 99 LEU A CA 1
ATOM 768 C C . LEU A 1 99 ? 41.538 2.903 0.805 1.00 90.19 99 LEU A C 1
ATOM 770 O O . LEU A 1 99 ? 42.342 3.116 -0.097 1.00 90.19 99 LEU A O 1
ATOM 774 N N . MET A 1 100 ? 41.298 3.794 1.771 1.00 90.06 100 MET A N 1
ATOM 775 C CA . MET A 1 100 ? 42.014 5.072 1.878 1.00 90.06 100 MET A CA 1
ATOM 776 C C . MET A 1 100 ? 43.522 4.870 2.050 1.00 90.06 100 MET A C 1
ATOM 778 O O . MET A 1 100 ? 44.310 5.576 1.431 1.00 90.06 100 MET A O 1
ATOM 782 N N . PHE A 1 101 ? 43.938 3.887 2.849 1.00 91.00 101 PHE A N 1
ATOM 783 C CA . PHE A 1 101 ? 45.349 3.561 3.028 1.00 91.00 101 PHE A CA 1
ATOM 784 C C . PHE A 1 101 ? 45.988 3.060 1.725 1.00 91.00 101 PHE A C 1
ATOM 786 O O . PHE A 1 101 ? 47.063 3.530 1.366 1.00 91.00 101 PHE A O 1
ATOM 793 N N . LEU A 1 102 ? 45.311 2.178 0.980 1.00 84.56 102 LEU A N 1
ATOM 794 C CA . LEU A 1 102 ? 45.768 1.725 -0.341 1.00 84.56 102 LEU A CA 1
ATOM 795 C C . LEU A 1 102 ? 45.816 2.856 -1.380 1.00 84.56 102 LEU A C 1
ATOM 797 O O . LEU A 1 102 ? 46.675 2.834 -2.252 1.00 84.56 102 LEU A O 1
ATOM 801 N N . ALA A 1 103 ? 44.922 3.843 -1.289 1.00 84.19 103 ALA A N 1
ATOM 802 C CA . ALA A 1 103 ? 44.917 4.996 -2.187 1.00 84.19 103 ALA A CA 1
ATOM 803 C C . ALA A 1 103 ? 46.031 6.011 -1.867 1.00 84.19 103 ALA A C 1
ATOM 805 O O . ALA A 1 103 ? 46.607 6.602 -2.778 1.00 84.19 103 ALA A O 1
ATOM 806 N N . ILE A 1 104 ? 46.331 6.226 -0.581 1.00 87.25 104 ILE A N 1
ATOM 807 C CA . ILE A 1 104 ? 47.313 7.224 -0.118 1.00 87.25 104 ILE A CA 1
ATOM 808 C C . ILE A 1 104 ? 48.736 6.679 -0.138 1.00 87.25 104 ILE A C 1
ATOM 810 O O . ILE A 1 104 ? 49.674 7.459 -0.273 1.00 87.25 104 ILE A O 1
ATOM 814 N N . HIS A 1 105 ? 48.916 5.369 0.016 1.00 80.12 105 HIS A N 1
ATOM 815 C CA . HIS A 1 105 ? 50.220 4.747 -0.119 1.00 80.12 105 HIS A CA 1
ATOM 816 C C . HIS A 1 105 ? 50.392 4.360 -1.592 1.00 80.12 105 HIS A C 1
ATOM 818 O O . HIS A 1 105 ? 49.991 3.252 -1.958 1.00 80.12 105 HIS A O 1
ATOM 824 N N . PRO A 1 106 ? 50.953 5.237 -2.461 1.00 68.62 106 PRO A N 1
ATOM 825 C CA . PRO A 1 106 ? 51.306 4.819 -3.803 1.00 68.62 106 PRO A CA 1
ATOM 826 C C . PRO A 1 106 ? 52.195 3.605 -3.606 1.00 68.62 106 PRO A C 1
ATOM 828 O O . PRO A 1 106 ? 53.177 3.663 -2.859 1.00 68.62 106 PRO A O 1
ATOM 831 N N . TRP A 1 107 ? 51.778 2.479 -4.172 1.00 61.59 107 TRP A N 1
ATOM 832 C CA . TRP A 1 107 ? 52.618 1.305 -4.292 1.00 61.59 107 TRP A CA 1
ATOM 833 C C . TRP A 1 107 ? 53.923 1.768 -4.926 1.00 61.59 107 TRP A C 1
ATOM 835 O O . TRP A 1 107 ? 54.015 2.003 -6.127 1.00 61.59 107 TRP A O 1
ATOM 845 N N . HIS A 1 108 ? 54.911 2.005 -4.071 1.00 60.19 108 HIS A N 1
ATOM 846 C CA . HIS A 1 108 ? 56.198 2.548 -4.443 1.00 60.19 108 HIS A CA 1
ATOM 847 C C . HIS A 1 108 ? 57.075 1.377 -4.880 1.00 60.19 108 HIS A C 1
ATOM 849 O O . HIS A 1 108 ? 58.131 1.114 -4.315 1.00 60.19 108 HIS A O 1
ATOM 855 N N . GLU A 1 109 ? 56.604 0.649 -5.885 1.00 56.06 109 GLU A N 1
ATOM 856 C CA . GLU A 1 109 ? 57.409 -0.282 -6.651 1.00 56.06 109 GLU A CA 1
ATOM 857 C C . GLU A 1 109 ? 57.533 0.308 -8.045 1.00 56.06 109 GLU A C 1
ATOM 859 O O . GLU A 1 109 ? 56.626 0.226 -8.866 1.00 56.06 109 GLU A O 1
ATOM 864 N N . ASN A 1 110 ? 58.635 1.030 -8.249 1.00 54.88 110 ASN A N 1
ATOM 865 C CA . ASN A 1 110 ? 59.683 0.778 -9.244 1.00 54.88 110 ASN A CA 1
ATOM 866 C C . ASN A 1 110 ? 59.427 -0.358 -10.262 1.00 54.88 110 ASN A C 1
ATOM 868 O O . ASN A 1 110 ? 60.331 -1.144 -10.554 1.00 54.88 110 ASN A O 1
ATOM 872 N N . ALA A 1 111 ? 58.241 -0.439 -10.857 1.00 56.22 111 ALA A N 1
ATOM 873 C CA . ALA A 1 111 ? 58.047 -1.085 -12.134 1.00 56.22 111 ALA A CA 1
ATOM 874 C C . ALA A 1 111 ? 58.745 -0.177 -13.143 1.00 56.22 111 ALA A C 1
ATOM 876 O O . ALA A 1 111 ? 58.159 0.743 -13.710 1.00 56.22 111 ALA A O 1
ATOM 877 N N . SER A 1 112 ? 60.054 -0.394 -13.285 1.00 56.66 112 SER A N 1
ATOM 878 C CA . SER A 1 112 ? 60.762 -0.066 -14.509 1.00 56.66 112 SER A CA 1
ATOM 879 C C . SER A 1 112 ? 59.896 -0.605 -15.637 1.00 56.66 112 SER A C 1
ATOM 881 O O . SER A 1 112 ? 59.760 -1.812 -15.828 1.00 56.66 112 SER A O 1
ATOM 883 N N . VAL A 1 113 ? 59.187 0.311 -16.291 1.00 51.75 113 VAL A N 1
ATOM 884 C CA . VAL A 1 113 ? 58.467 0.039 -17.520 1.00 51.75 113 VAL A CA 1
ATOM 885 C C . VAL A 1 113 ? 59.556 -0.409 -18.479 1.00 51.75 113 VAL A C 1
ATOM 887 O O . VAL A 1 113 ? 60.303 0.413 -19.001 1.00 51.75 113 VAL A O 1
ATOM 890 N N . SER A 1 114 ? 59.719 -1.727 -18.600 1.00 56.75 114 SER A N 1
ATOM 891 C CA . SER A 1 114 ? 60.492 -2.335 -19.666 1.00 56.75 114 SER A CA 1
ATOM 892 C C . SER A 1 114 ? 59.860 -1.807 -20.937 1.00 56.75 114 SER A C 1
ATOM 894 O O . SER A 1 114 ? 58.705 -2.111 -21.231 1.00 56.75 114 SER A O 1
ATOM 896 N N . GLU A 1 115 ? 60.602 -0.927 -21.596 1.00 57.97 115 GLU A N 1
ATOM 897 C CA . GLU A 1 115 ? 60.341 -0.391 -22.916 1.00 57.97 115 GLU A CA 1
ATOM 898 C C . GLU A 1 115 ? 59.782 -1.522 -23.778 1.00 57.97 115 GLU A C 1
ATOM 900 O O . GLU A 1 115 ? 60.456 -2.519 -24.038 1.00 57.97 115 GLU A O 1
ATOM 905 N N . PHE A 1 116 ? 58.483 -1.436 -24.072 1.00 52.16 116 PHE A N 1
ATOM 906 C CA . PHE A 1 116 ? 57.798 -2.426 -24.882 1.00 52.16 116 PHE A CA 1
ATOM 907 C C . PHE A 1 116 ? 58.406 -2.345 -26.277 1.00 52.16 116 PHE A C 1
ATOM 909 O O . PHE A 1 116 ? 58.092 -1.446 -27.058 1.00 52.16 116 PHE A O 1
ATOM 916 N N . GLU A 1 117 ? 59.293 -3.288 -26.572 1.00 57.22 117 GLU A N 1
ATOM 917 C CA . GLU A 1 117 ? 59.725 -3.586 -27.924 1.00 57.22 117 GLU A CA 1
ATOM 918 C C . GLU A 1 117 ? 58.453 -3.903 -28.734 1.00 57.22 117 GLU A C 1
ATOM 920 O O . GLU A 1 117 ? 57.673 -4.776 -28.332 1.00 57.22 117 GLU A O 1
ATOM 925 N N . PRO A 1 118 ? 58.152 -3.147 -29.804 1.00 56.56 118 PRO A N 1
ATOM 926 C CA . PRO A 1 118 ? 56.920 -3.325 -30.554 1.00 56.56 118 PRO A CA 1
ATOM 927 C C . PRO A 1 118 ? 56.925 -4.721 -31.170 1.00 56.56 118 PRO A C 1
ATOM 929 O O . PRO A 1 118 ? 57.653 -4.990 -32.125 1.00 56.56 118 PRO A O 1
ATOM 932 N N . VAL A 1 119 ? 56.107 -5.616 -30.614 1.00 61.94 119 VAL A N 1
ATOM 933 C CA . VAL A 1 119 ? 55.879 -6.941 -31.186 1.00 61.94 119 VAL A CA 1
ATOM 934 C C . VAL A 1 119 ? 55.327 -6.727 -32.599 1.00 61.94 119 VAL A C 1
ATOM 936 O O . VAL A 1 119 ? 54.279 -6.089 -32.745 1.00 61.94 119 VAL A O 1
ATOM 939 N N . PRO A 1 120 ? 56.011 -7.208 -33.652 1.00 57.56 120 PRO A N 1
ATOM 940 C CA . PRO A 1 120 ? 55.506 -7.109 -35.008 1.00 57.56 120 PRO A CA 1
ATOM 941 C C . PRO A 1 120 ? 54.178 -7.857 -35.069 1.00 57.56 120 PRO A C 1
ATOM 943 O O . PRO A 1 120 ? 54.125 -9.069 -34.855 1.00 57.56 120 PRO A O 1
ATOM 946 N N . VAL A 1 121 ? 53.105 -7.112 -35.342 1.00 58.66 121 VAL A N 1
ATOM 947 C CA . VAL A 1 121 ? 51.763 -7.644 -35.573 1.00 58.66 121 VAL A CA 1
ATOM 948 C C . VAL A 1 121 ? 51.837 -8.525 -36.815 1.00 58.66 121 VAL A C 1
ATOM 950 O O . VAL A 1 121 ? 51.703 -8.070 -37.949 1.00 58.66 121 VAL A O 1
ATOM 953 N N . THR A 1 122 ? 52.122 -9.802 -36.597 1.00 62.72 122 THR A N 1
ATOM 954 C CA . THR A 1 122 ? 51.863 -10.844 -37.579 1.00 62.72 122 THR A CA 1
ATOM 955 C C . THR A 1 122 ? 50.340 -10.947 -37.659 1.00 62.72 122 THR A C 1
ATOM 957 O O . THR A 1 122 ? 49.700 -10.957 -36.605 1.00 62.72 122 THR A O 1
ATOM 960 N N . PRO A 1 123 ? 49.729 -10.950 -38.856 1.00 55.56 123 PRO A N 1
ATOM 961 C CA . PRO A 1 123 ? 48.290 -11.111 -38.982 1.00 55.56 123 PRO A CA 1
ATOM 962 C C . PRO A 1 123 ? 47.925 -12.471 -38.393 1.00 55.56 123 PRO A C 1
ATOM 964 O O . PRO A 1 123 ? 48.170 -13.509 -39.002 1.00 55.56 123 PRO A O 1
ATOM 967 N N . ALA A 1 124 ? 47.421 -12.439 -37.160 1.00 51.97 124 ALA A N 1
ATOM 968 C CA . ALA A 1 124 ? 46.902 -13.598 -36.477 1.00 51.97 124 ALA A CA 1
ATOM 969 C C . ALA A 1 124 ? 45.727 -14.108 -37.307 1.00 51.97 124 ALA A C 1
ATOM 971 O O . ALA A 1 124 ? 44.758 -13.386 -37.563 1.00 51.97 124 ALA A O 1
ATOM 972 N N . GLU A 1 125 ? 45.861 -15.346 -37.768 1.00 56.41 125 GLU A N 1
ATOM 973 C CA . GLU A 1 125 ? 44.749 -16.141 -38.261 1.00 56.41 125 GLU A CA 1
ATOM 974 C C . GLU A 1 125 ? 43.582 -16.043 -37.264 1.00 56.41 125 GLU A C 1
ATOM 976 O O . GLU A 1 125 ? 43.828 -15.914 -36.061 1.00 56.41 125 GLU A O 1
ATOM 981 N N . PRO A 1 126 ? 42.320 -16.062 -37.732 1.00 55.72 126 PRO A N 1
ATOM 982 C CA . PRO A 1 126 ? 41.150 -15.947 -36.872 1.00 55.72 126 PRO A CA 1
ATOM 983 C C . PRO A 1 126 ? 41.145 -17.098 -35.865 1.00 55.72 126 PRO A C 1
ATOM 985 O O . PRO A 1 126 ? 40.705 -18.211 -36.154 1.00 55.72 126 PRO A O 1
ATOM 988 N N . GLU A 1 127 ? 41.672 -16.813 -34.679 1.00 54.25 127 GLU A N 1
ATOM 989 C CA . GLU A 1 127 ? 41.680 -17.698 -33.534 1.00 54.25 127 GLU A CA 1
ATOM 990 C C . GLU A 1 127 ? 40.222 -17.896 -33.124 1.00 54.25 127 GLU A C 1
ATOM 992 O O . GLU A 1 127 ? 39.588 -17.024 -32.533 1.00 54.25 127 GLU A O 1
ATOM 997 N N . VAL A 1 128 ? 39.684 -19.018 -33.608 1.00 58.66 128 VAL A N 1
ATOM 998 C CA . VAL A 1 128 ? 38.532 -19.781 -33.136 1.00 58.66 128 VAL A CA 1
ATOM 999 C C . VAL A 1 128 ? 37.593 -18.960 -32.262 1.00 58.66 128 VAL A C 1
ATOM 1001 O O . VAL A 1 128 ? 37.843 -18.755 -31.075 1.00 58.66 128 VAL A O 1
ATOM 1004 N N . VAL A 1 129 ? 36.474 -18.562 -32.876 1.00 55.38 129 VAL A N 1
ATOM 1005 C CA . VAL A 1 129 ? 35.215 -18.206 -32.215 1.00 55.38 129 VAL A CA 1
ATOM 1006 C C . VAL A 1 129 ? 35.087 -19.050 -30.951 1.00 55.38 129 VAL A C 1
ATOM 1008 O O . VAL A 1 129 ? 34.784 -20.241 -31.018 1.00 55.38 129 VAL A O 1
ATOM 1011 N N . ARG A 1 130 ? 35.395 -18.445 -29.798 1.00 60.16 130 ARG A N 1
ATOM 1012 C CA . ARG A 1 130 ? 35.094 -19.033 -28.498 1.00 60.16 130 ARG A CA 1
ATOM 1013 C C . ARG A 1 130 ? 33.608 -19.324 -28.530 1.00 60.16 130 ARG A C 1
ATOM 1015 O O . ARG A 1 130 ? 32.814 -18.400 -28.686 1.00 60.16 130 ARG A O 1
ATOM 1022 N N . ASP A 1 131 ? 33.306 -20.613 -28.466 1.00 72.38 131 ASP A N 1
ATOM 1023 C CA . ASP A 1 131 ? 31.984 -21.205 -28.552 1.00 72.38 131 ASP A CA 1
ATOM 1024 C C . ASP A 1 131 ? 30.991 -20.362 -27.747 1.00 72.38 131 ASP A C 1
ATOM 1026 O O . ASP A 1 131 ? 31.043 -20.311 -26.516 1.00 72.38 131 ASP A O 1
ATOM 1030 N N . LEU A 1 132 ? 30.172 -19.588 -28.460 1.00 76.38 132 LEU A N 1
ATOM 1031 C CA . LEU A 1 132 ? 29.288 -18.581 -27.879 1.00 76.38 132 LEU A CA 1
ATOM 1032 C C . LEU A 1 132 ? 28.324 -19.234 -26.871 1.00 76.38 132 LEU A C 1
ATOM 1034 O O . LEU A 1 132 ? 27.969 -18.629 -25.857 1.00 76.38 132 LEU A O 1
ATOM 1038 N N . ASP A 1 133 ? 28.021 -20.514 -27.089 1.00 76.62 133 ASP A N 1
ATOM 1039 C CA . ASP A 1 133 ? 27.236 -21.366 -26.203 1.00 76.62 133 ASP A CA 1
ATOM 1040 C C . ASP A 1 133 ? 27.913 -21.583 -24.834 1.00 76.62 133 ASP A C 1
ATOM 1042 O O . ASP A 1 133 ? 27.233 -21.591 -23.806 1.00 76.62 133 ASP A O 1
ATOM 1046 N N . GLN A 1 134 ? 29.250 -21.654 -24.759 1.00 77.31 134 GLN A N 1
ATOM 1047 C CA . GLN A 1 134 ? 29.966 -21.713 -23.472 1.00 77.31 134 GLN A CA 1
ATOM 1048 C C . GLN A 1 134 ? 29.883 -20.396 -22.697 1.00 77.31 134 GLN A C 1
ATOM 1050 O O . GLN A 1 134 ? 29.854 -20.405 -21.463 1.00 77.31 134 GLN A O 1
ATOM 1055 N N . VAL A 1 135 ? 29.846 -19.260 -23.397 1.00 75.12 135 VAL A N 1
ATOM 1056 C CA . VAL A 1 135 ? 29.702 -17.947 -22.756 1.00 75.12 135 VAL A CA 1
ATOM 1057 C C . VAL A 1 135 ? 28.298 -17.804 -22.173 1.00 75.12 135 VAL A C 1
ATOM 1059 O O . VAL A 1 135 ? 28.174 -17.413 -21.011 1.00 75.12 135 VAL A O 1
ATOM 1062 N N . TYR A 1 136 ? 27.259 -18.189 -22.919 1.00 76.38 136 TYR A N 1
ATOM 1063 C CA . TYR A 1 136 ? 25.884 -18.176 -22.413 1.00 76.38 136 TYR A CA 1
ATOM 1064 C C . TYR A 1 136 ? 25.692 -19.132 -21.230 1.00 76.38 136 TYR A C 1
ATOM 1066 O O . TYR A 1 136 ? 25.170 -18.711 -20.200 1.00 76.38 136 TYR A O 1
ATOM 1074 N N . ALA A 1 137 ? 26.242 -20.349 -21.289 1.00 79.62 137 ALA A N 1
ATOM 1075 C CA . ALA A 1 137 ? 26.176 -21.295 -20.172 1.00 79.62 137 ALA A CA 1
ATOM 1076 C C . ALA A 1 137 ? 26.849 -20.768 -18.884 1.00 79.62 137 ALA A C 1
ATOM 1078 O O . ALA A 1 137 ? 26.376 -21.015 -17.772 1.00 79.62 137 ALA A O 1
ATOM 1079 N N . LEU A 1 138 ? 27.952 -20.018 -19.009 1.00 76.50 138 LEU A N 1
ATOM 1080 C CA . LEU A 1 138 ? 28.623 -19.389 -17.865 1.00 76.50 138 LEU A CA 1
ATOM 1081 C C . LEU A 1 138 ? 27.836 -18.208 -17.288 1.00 76.50 138 LEU A C 1
ATOM 1083 O O . LEU A 1 138 ? 27.871 -17.992 -16.072 1.00 76.50 138 LEU A O 1
ATOM 1087 N N . VAL A 1 139 ? 27.159 -17.436 -18.141 1.00 79.88 139 VAL A N 1
ATOM 1088 C CA . VAL A 1 139 ? 26.279 -16.349 -17.701 1.00 79.88 139 VAL A CA 1
ATOM 1089 C C . VAL A 1 139 ? 25.093 -16.934 -16.946 1.00 79.88 139 VAL A C 1
ATOM 1091 O O . VAL A 1 139 ? 24.896 -16.551 -15.794 1.00 79.88 139 VAL A O 1
ATOM 1094 N N . ASP A 1 140 ? 24.408 -17.925 -17.519 1.00 84.19 140 ASP A N 1
ATOM 1095 C CA . ASP A 1 140 ? 23.235 -18.568 -16.920 1.00 84.19 140 ASP A CA 1
ATOM 1096 C C . ASP A 1 140 ? 23.546 -19.129 -15.533 1.00 84.19 140 ASP A C 1
ATOM 1098 O O . ASP A 1 140 ? 22.871 -18.774 -14.562 1.00 84.19 140 ASP A O 1
ATOM 1102 N N . LYS A 1 141 ? 24.658 -19.863 -15.399 1.00 85.31 141 LYS A N 1
ATOM 1103 C CA . LYS A 1 141 ? 25.118 -20.395 -14.109 1.00 85.31 141 LYS A CA 1
ATOM 1104 C C . LYS A 1 141 ? 25.352 -19.300 -13.061 1.00 85.31 141 LYS A C 1
ATOM 1106 O O . LYS A 1 141 ? 24.995 -19.468 -11.895 1.00 85.31 141 LYS A O 1
ATOM 1111 N N . LYS A 1 142 ? 25.926 -18.155 -13.449 1.00 80.44 142 LYS A N 1
ATOM 1112 C CA . LYS A 1 142 ? 26.112 -17.020 -12.526 1.00 8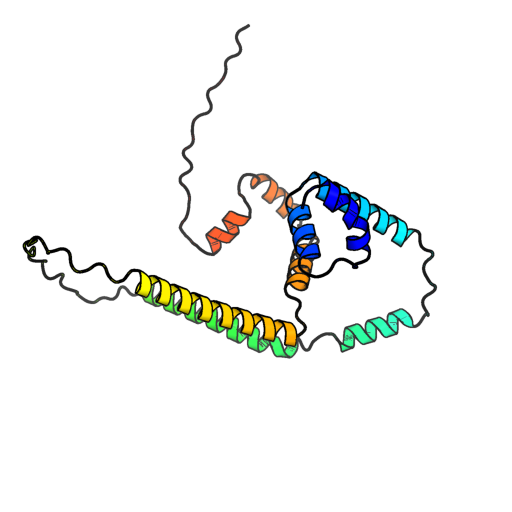0.44 142 LYS A CA 1
ATOM 1113 C C . LYS A 1 142 ? 24.789 -16.371 -12.129 1.00 80.44 142 LYS A C 1
ATOM 1115 O O . LYS A 1 142 ? 24.671 -15.884 -11.003 1.00 80.44 142 LYS A O 1
ATOM 1120 N N . THR A 1 143 ? 23.810 -16.330 -13.026 1.00 81.44 143 THR A N 1
ATOM 1121 C CA . THR A 1 143 ? 22.463 -15.833 -12.716 1.00 81.44 143 THR A CA 1
ATOM 1122 C C . THR A 1 143 ? 21.744 -16.754 -11.738 1.00 81.44 143 THR A C 1
ATOM 1124 O O . THR A 1 143 ? 21.186 -16.255 -10.765 1.00 81.44 143 THR A O 1
ATOM 1127 N N . GLU A 1 144 ? 21.835 -18.073 -11.916 1.00 87.56 144 GLU A N 1
ATOM 1128 C CA . GLU A 1 144 ? 21.271 -19.057 -10.980 1.00 87.56 144 GLU A CA 1
ATOM 1129 C C . GLU A 1 144 ? 21.891 -18.942 -9.580 1.00 87.56 144 GLU A C 1
ATOM 1131 O O . GLU A 1 144 ? 21.171 -18.906 -8.581 1.00 87.56 144 GLU A O 1
ATOM 1136 N N . GLU A 1 145 ? 23.218 -18.801 -9.486 1.00 83.31 145 GLU A N 1
ATOM 1137 C CA . GLU A 1 145 ? 23.912 -18.600 -8.205 1.00 83.31 145 GLU A CA 1
ATOM 1138 C C . GLU A 1 145 ? 23.465 -17.307 -7.501 1.00 83.31 145 GLU A C 1
ATOM 1140 O O . GLU A 1 145 ? 23.280 -17.288 -6.278 1.00 83.31 145 GLU A O 1
ATOM 1145 N N . ARG A 1 146 ? 23.247 -16.225 -8.263 1.00 79.75 146 ARG A N 1
ATOM 1146 C CA . ARG A 1 146 ? 22.706 -14.964 -7.731 1.00 79.75 146 ARG A CA 1
ATOM 1147 C C . ARG A 1 146 ? 21.264 -15.126 -7.262 1.00 79.75 146 ARG A C 1
ATOM 1149 O O . ARG A 1 146 ? 20.949 -14.675 -6.162 1.00 79.75 146 ARG A O 1
ATOM 1156 N N . GLN A 1 147 ? 20.420 -15.789 -8.048 1.00 83.62 147 GLN A N 1
ATOM 1157 C CA . GLN A 1 147 ? 19.017 -16.020 -7.713 1.00 83.62 147 GLN A CA 1
ATOM 1158 C C . GLN A 1 147 ? 18.892 -16.852 -6.428 1.00 83.62 147 GLN A C 1
ATOM 1160 O O . GLN A 1 147 ? 18.199 -16.452 -5.496 1.00 83.62 147 GLN A O 1
ATOM 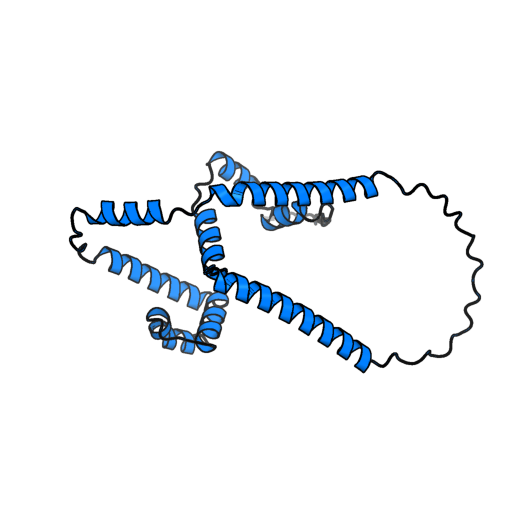1165 N N . ALA A 1 148 ? 19.678 -17.926 -6.299 1.00 84.00 148 ALA A N 1
ATOM 1166 C CA . ALA A 1 148 ? 19.698 -18.768 -5.103 1.00 84.00 148 ALA A CA 1
ATOM 1167 C C . ALA A 1 148 ? 20.148 -18.013 -3.836 1.00 84.00 148 ALA A C 1
ATOM 1169 O O . ALA A 1 148 ? 19.702 -18.313 -2.723 1.00 84.00 148 ALA A O 1
ATOM 1170 N N . LEU A 1 149 ? 21.044 -17.029 -3.976 1.00 79.44 149 LEU A N 1
ATOM 1171 C CA . LEU A 1 149 ? 21.464 -16.175 -2.865 1.00 79.44 149 LEU A CA 1
ATOM 1172 C C . LEU A 1 149 ? 20.354 -15.200 -2.457 1.00 79.44 149 LEU A C 1
ATOM 1174 O O . LEU A 1 149 ? 20.124 -15.021 -1.259 1.00 79.44 149 LEU A O 1
ATOM 1178 N N . VAL A 1 150 ? 19.654 -14.617 -3.433 1.00 78.56 150 VAL A N 1
ATOM 1179 C CA . VAL A 1 150 ? 18.489 -13.752 -3.206 1.00 78.56 150 VAL A CA 1
ATOM 1180 C C . VAL A 1 150 ? 17.386 -14.531 -2.488 1.00 78.56 150 VAL A C 1
ATOM 1182 O O . VAL A 1 150 ? 16.959 -14.106 -1.415 1.00 78.56 150 VAL A O 1
ATOM 1185 N N . ASP A 1 151 ? 17.024 -15.717 -2.972 1.00 82.56 151 ASP A N 1
ATOM 1186 C CA . ASP A 1 151 ? 15.993 -16.564 -2.358 1.00 82.56 151 ASP A CA 1
ATOM 1187 C C . ASP A 1 151 ? 16.360 -16.966 -0.923 1.00 82.56 151 ASP A C 1
ATOM 1189 O O . ASP A 1 151 ? 15.525 -16.937 -0.017 1.00 82.56 151 ASP A O 1
ATOM 1193 N N . ARG A 1 152 ? 17.641 -17.260 -0.658 1.00 83.38 152 ARG A N 1
ATOM 1194 C CA . ARG A 1 152 ? 18.128 -17.553 0.700 1.00 83.38 152 ARG A CA 1
ATOM 1195 C C . ARG A 1 152 ? 18.013 -16.347 1.637 1.00 83.38 152 ARG A C 1
ATOM 1197 O O . ARG A 1 152 ? 17.801 -16.533 2.837 1.00 83.38 152 ARG A O 1
ATOM 1204 N N . ILE A 1 153 ? 18.204 -15.130 1.130 1.00 73.19 153 ILE A N 1
ATOM 1205 C CA . ILE A 1 153 ? 18.039 -13.900 1.913 1.00 73.19 153 ILE A CA 1
ATOM 1206 C C . ILE A 1 153 ? 16.553 -13.655 2.184 1.00 73.19 153 ILE A C 1
ATOM 1208 O O . ILE A 1 153 ? 16.189 -13.453 3.343 1.00 73.19 153 ILE A O 1
ATOM 1212 N N . PHE A 1 154 ? 15.701 -13.746 1.161 1.00 68.88 154 PHE A N 1
ATOM 1213 C CA . PHE A 1 154 ? 14.257 -13.561 1.304 1.00 68.88 154 PHE A CA 1
ATOM 1214 C C . PHE A 1 154 ? 13.632 -14.596 2.242 1.00 68.88 154 PHE A C 1
ATOM 1216 O O . PHE A 1 154 ? 12.938 -14.203 3.174 1.00 68.88 154 PHE A O 1
ATOM 1223 N N . GLY A 1 155 ? 13.979 -15.879 2.121 1.00 78.12 155 GLY A N 1
ATOM 1224 C CA . GLY A 1 155 ? 13.485 -16.912 3.037 1.00 78.12 155 GLY A CA 1
ATOM 1225 C C . GLY A 1 155 ? 13.915 -16.690 4.494 1.00 78.12 155 GLY A C 1
ATOM 1226 O O . GLY A 1 155 ? 13.161 -16.977 5.421 1.00 78.12 155 GLY A O 1
ATOM 1227 N N . LYS A 1 156 ? 15.107 -16.119 4.734 1.00 73.44 156 LYS A N 1
ATOM 1228 C CA . LYS A 1 156 ? 15.537 -15.732 6.092 1.00 73.44 156 LYS A CA 1
ATOM 1229 C C . LYS A 1 156 ? 14.785 -14.515 6.629 1.00 73.44 156 LYS A C 1
ATOM 1231 O O . LYS A 1 156 ? 14.565 -14.444 7.836 1.00 73.44 156 LYS A O 1
ATOM 1236 N N . LEU A 1 157 ? 14.434 -13.563 5.767 1.00 59.41 157 LEU A N 1
ATOM 1237 C CA . LEU A 1 157 ? 13.656 -12.376 6.132 1.00 59.41 157 LEU A CA 1
ATOM 1238 C C . LEU A 1 157 ? 12.201 -12.747 6.437 1.00 59.41 157 LEU A C 1
ATOM 1240 O O . LEU A 1 157 ? 11.666 -12.325 7.460 1.00 59.41 157 LEU A O 1
ATOM 1244 N N . GLU A 1 158 ? 11.613 -13.621 5.623 1.00 72.06 158 GLU A N 1
ATOM 1245 C CA . GLU A 1 158 ? 10.268 -14.158 5.825 1.00 72.06 158 GLU A CA 1
ATOM 1246 C C . GLU A 1 158 ? 10.183 -14.989 7.114 1.00 72.06 158 GLU A C 1
ATOM 1248 O O . GLU A 1 158 ? 9.306 -14.756 7.944 1.00 72.06 158 GLU A O 1
ATOM 1253 N N . ALA A 1 159 ? 11.162 -15.866 7.371 1.00 71.31 159 ALA A N 1
ATOM 1254 C CA . ALA A 1 159 ? 11.249 -16.615 8.629 1.00 71.31 159 ALA A CA 1
ATOM 1255 C C . ALA A 1 159 ? 11.456 -15.717 9.866 1.00 71.31 159 ALA A C 1
ATOM 1257 O O . ALA A 1 159 ? 11.105 -16.105 10.980 1.00 71.31 159 ALA A O 1
ATOM 1258 N N . ALA A 1 160 ? 12.019 -14.517 9.690 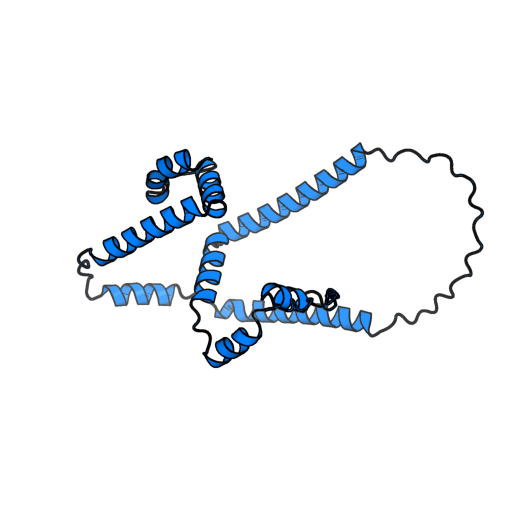1.00 66.88 160 ALA A N 1
ATOM 1259 C CA . ALA A 1 160 ? 12.142 -13.514 10.746 1.00 66.88 160 ALA A CA 1
ATOM 1260 C C . ALA A 1 160 ? 10.858 -12.681 10.940 1.00 66.88 160 ALA A C 1
ATOM 1262 O O . ALA A 1 160 ? 10.834 -11.806 11.807 1.00 66.88 160 ALA A O 1
ATOM 1263 N N . GLY A 1 161 ? 9.805 -12.932 10.151 1.00 64.88 161 GLY A N 1
ATOM 1264 C CA . GLY A 1 161 ? 8.556 -12.169 10.170 1.00 64.88 161 GLY A CA 1
ATOM 1265 C C . GLY A 1 161 ? 8.710 -10.738 9.651 1.00 64.88 161 GLY A C 1
ATOM 1266 O O . GLY A 1 161 ? 7.845 -9.902 9.907 1.00 64.88 161 GLY A O 1
ATOM 1267 N N . MET A 1 162 ? 9.814 -10.436 8.961 1.00 60.78 162 MET A N 1
ATOM 1268 C CA . MET A 1 162 ? 10.074 -9.120 8.391 1.00 60.78 162 MET A CA 1
ATOM 1269 C C . MET A 1 162 ? 9.498 -9.059 6.987 1.00 60.78 162 MET A C 1
ATOM 1271 O O . MET A 1 162 ? 10.046 -9.624 6.038 1.00 60.78 162 MET A O 1
ATOM 1275 N N . ASN A 1 163 ? 8.396 -8.338 6.850 1.00 74.50 163 ASN A N 1
ATOM 1276 C CA . ASN A 1 163 ? 7.764 -8.133 5.564 1.00 74.50 163 ASN A CA 1
ATOM 1277 C C . ASN A 1 163 ? 8.407 -6.899 4.917 1.00 74.50 163 ASN A C 1
ATOM 1279 O O . ASN A 1 163 ? 7.988 -5.768 5.149 1.00 74.50 163 ASN A O 1
ATOM 1283 N N . VAL A 1 164 ? 9.487 -7.116 4.153 1.00 63.69 164 VAL A N 1
ATOM 1284 C CA . VAL A 1 164 ? 10.351 -6.047 3.606 1.00 63.69 164 VAL A CA 1
ATOM 1285 C C . VAL A 1 164 ? 9.542 -4.981 2.874 1.00 63.69 164 VAL A C 1
ATOM 1287 O O . VAL A 1 164 ? 9.817 -3.798 3.031 1.00 63.69 164 VAL A O 1
ATOM 1290 N N . ALA A 1 165 ? 8.520 -5.386 2.118 1.00 58.72 165 ALA A N 1
ATOM 1291 C CA . ALA A 1 165 ? 7.649 -4.463 1.400 1.00 58.72 165 ALA A CA 1
ATOM 1292 C C . ALA A 1 165 ? 6.871 -3.535 2.348 1.00 58.72 165 ALA A C 1
ATOM 1294 O O . ALA A 1 165 ? 6.765 -2.339 2.078 1.00 58.72 165 ALA A O 1
ATOM 1295 N N . THR A 1 166 ? 6.369 -4.071 3.463 1.00 63.41 166 THR A N 1
ATOM 1296 C CA . THR A 1 166 ? 5.592 -3.338 4.472 1.00 63.41 166 THR A CA 1
ATOM 1297 C C . THR A 1 166 ? 6.487 -2.426 5.308 1.00 63.41 166 THR A C 1
ATOM 1299 O O . THR A 1 166 ? 6.126 -1.279 5.552 1.00 63.41 166 THR A O 1
ATOM 1302 N N . ASP A 1 167 ? 7.690 -2.881 5.667 1.00 60.06 167 ASP A N 1
ATOM 1303 C CA . ASP A 1 167 ? 8.669 -2.062 6.392 1.00 60.06 167 ASP A CA 1
ATOM 1304 C C . ASP A 1 167 ? 9.193 -0.905 5.526 1.00 60.06 167 ASP A C 1
ATOM 1306 O O . ASP A 1 167 ? 9.336 0.211 6.020 1.00 60.06 167 ASP A O 1
ATOM 1310 N N . LEU A 1 168 ? 9.430 -1.119 4.224 1.00 58.06 168 LEU A N 1
ATOM 1311 C CA . LEU A 1 168 ? 9.864 -0.051 3.312 1.00 58.06 168 LEU A CA 1
ATOM 1312 C C . LEU A 1 168 ? 8.763 0.990 3.085 1.00 58.06 168 LEU A C 1
ATOM 1314 O O . LEU A 1 168 ? 9.049 2.186 3.097 1.00 58.06 168 LEU A O 1
ATOM 1318 N N . THR A 1 169 ? 7.506 0.561 2.929 1.00 61.62 169 THR A N 1
ATOM 1319 C CA . THR A 1 169 ? 6.372 1.496 2.811 1.00 61.62 169 THR A CA 1
ATOM 1320 C C . THR A 1 169 ? 6.128 2.261 4.107 1.00 61.62 169 THR A C 1
ATOM 1322 O O . THR A 1 169 ? 5.900 3.469 4.054 1.00 61.62 169 THR A O 1
ATOM 1325 N N . GLN A 1 170 ? 6.256 1.616 5.270 1.00 59.38 170 GLN A N 1
ATOM 1326 C CA . GLN A 1 170 ? 6.187 2.310 6.557 1.00 59.38 170 GLN A CA 1
ATOM 1327 C C . GLN A 1 170 ? 7.341 3.298 6.745 1.00 59.38 170 GLN A C 1
ATOM 1329 O O . GLN A 1 170 ? 7.121 4.386 7.267 1.00 59.38 170 GLN A O 1
ATOM 1334 N N . LEU A 1 171 ? 8.550 2.974 6.285 1.00 54.06 171 LEU A N 1
ATOM 1335 C CA . LEU A 1 171 ? 9.712 3.856 6.406 1.00 54.06 171 LEU A CA 1
ATOM 1336 C C . LEU A 1 171 ? 9.598 5.084 5.492 1.00 54.06 171 LEU A C 1
ATOM 1338 O O . LEU A 1 171 ? 9.913 6.189 5.925 1.00 54.06 171 LEU A O 1
ATOM 1342 N N . VAL A 1 172 ? 9.075 4.916 4.273 1.00 57.78 172 VAL A N 1
ATOM 1343 C CA . VAL A 1 172 ? 8.752 6.031 3.364 1.00 57.78 172 VAL A CA 1
ATOM 1344 C C . VAL A 1 172 ? 7.622 6.892 3.934 1.00 57.78 172 VAL A C 1
ATOM 1346 O O . VAL A 1 172 ? 7.741 8.115 3.953 1.00 57.78 172 VAL A O 1
ATOM 1349 N N . SER A 1 173 ? 6.564 6.274 4.470 1.00 58.78 173 SER A N 1
ATOM 1350 C CA . SER A 1 173 ? 5.465 6.984 5.136 1.00 58.78 173 SER A CA 1
ATOM 1351 C C . SER A 1 173 ? 5.961 7.790 6.341 1.00 58.78 173 SER A C 1
ATOM 1353 O O . SER A 1 173 ? 5.663 8.978 6.457 1.00 58.78 173 SER A O 1
ATOM 1355 N N . TYR A 1 174 ? 6.805 7.196 7.186 1.00 65.69 174 TYR A N 1
ATOM 1356 C CA . TYR A 1 174 ? 7.389 7.871 8.342 1.00 65.69 174 TYR A CA 1
ATOM 1357 C C . TYR A 1 174 ? 8.326 9.011 7.928 1.00 65.69 174 TYR A C 1
ATOM 1359 O O . TYR A 1 174 ? 8.282 10.086 8.517 1.00 65.69 174 TYR A O 1
ATOM 1367 N N . ALA A 1 175 ? 9.134 8.808 6.882 1.00 61.25 175 ALA A N 1
ATOM 1368 C CA . ALA A 1 175 ? 9.990 9.851 6.324 1.00 61.25 175 ALA A CA 1
ATOM 1369 C C . ALA A 1 175 ? 9.175 11.032 5.773 1.00 61.25 175 ALA A C 1
ATOM 1371 O O . ALA A 1 175 ? 9.570 12.178 5.959 1.00 61.25 175 ALA A O 1
ATOM 1372 N N . SER A 1 176 ? 8.018 10.763 5.159 1.00 57.38 176 SER A N 1
ATOM 1373 C CA . SER A 1 176 ? 7.110 11.799 4.649 1.00 57.38 176 SER A CA 1
ATOM 1374 C C . SER A 1 176 ? 6.305 12.523 5.736 1.00 57.38 176 SER A C 1
ATOM 1376 O O . SER A 1 176 ? 5.875 13.651 5.524 1.00 57.38 176 SER A O 1
ATOM 1378 N N . ALA A 1 177 ? 6.114 11.893 6.900 1.00 61.62 177 ALA A N 1
ATOM 1379 C CA . ALA A 1 177 ? 5.362 12.450 8.025 1.00 61.62 177 ALA A CA 1
ATOM 1380 C C . ALA A 1 177 ? 6.238 13.223 9.027 1.00 61.62 177 ALA A C 1
ATOM 1382 O O . ALA A 1 177 ? 5.708 13.846 9.948 1.00 61.62 177 ALA A O 1
ATOM 1383 N N . LEU A 1 178 ? 7.568 13.182 8.884 1.00 63.62 178 LEU A N 1
ATOM 1384 C CA . LEU A 1 178 ? 8.464 13.991 9.704 1.00 63.62 178 LEU A CA 1
ATOM 1385 C C . LEU A 1 178 ? 8.273 15.470 9.331 1.00 63.62 178 LEU A C 1
ATOM 1387 O O . LEU A 1 178 ? 8.525 15.832 8.181 1.00 63.62 178 LEU A O 1
ATOM 1391 N N . PRO A 1 179 ? 7.845 16.335 10.271 1.00 48.12 179 PRO A N 1
ATOM 1392 C CA . PRO A 1 179 ? 7.736 17.759 10.005 1.00 48.12 179 PRO A CA 1
ATOM 1393 C C . PRO A 1 179 ? 9.138 18.293 9.725 1.00 48.12 179 PRO A C 1
ATOM 1395 O O . PRO A 1 179 ? 9.993 18.323 10.612 1.00 48.12 179 PRO A O 1
ATOM 1398 N N . VAL A 1 180 ? 9.383 18.661 8.470 1.00 56.97 180 VAL A N 1
ATOM 1399 C CA . VAL A 1 180 ? 10.615 19.334 8.070 1.00 56.97 180 VAL A CA 1
ATOM 1400 C C . VAL A 1 180 ? 10.565 20.737 8.681 1.00 56.97 180 VAL A C 1
ATOM 1402 O O . VAL A 1 180 ? 9.615 21.468 8.405 1.00 56.97 180 VAL A O 1
ATOM 1405 N N . PRO A 1 181 ? 11.533 21.116 9.531 1.00 72.06 181 PRO A N 1
ATOM 1406 C CA . PRO A 1 181 ? 11.589 22.451 10.116 1.00 72.06 181 PRO A CA 1
ATOM 1407 C C . PRO A 1 181 ? 11.561 23.552 9.039 1.00 72.06 181 PRO A C 1
ATOM 1409 O O . PRO A 1 181 ? 12.194 23.414 7.989 1.00 72.06 181 PRO A O 1
ATOM 1412 N N . ASP A 1 182 ? 10.825 24.643 9.280 1.00 65.44 182 ASP A N 1
ATOM 1413 C CA . ASP A 1 182 ? 10.575 25.706 8.286 1.00 65.44 182 ASP A CA 1
ATOM 1414 C C . ASP A 1 182 ? 11.855 26.384 7.758 1.00 65.44 182 ASP A C 1
ATOM 1416 O O . ASP A 1 182 ? 11.873 26.976 6.677 1.00 65.44 182 ASP A O 1
ATOM 1420 N N . ASP A 1 183 ? 12.939 26.333 8.525 1.00 66.19 183 ASP A N 1
ATOM 1421 C CA . ASP A 1 183 ? 14.274 26.784 8.137 1.00 66.19 183 ASP A CA 1
ATOM 1422 C C . ASP A 1 183 ? 14.925 25.868 7.090 1.00 66.19 183 ASP A C 1
ATOM 1424 O O . ASP A 1 183 ? 15.558 26.369 6.159 1.00 66.19 183 ASP A O 1
ATOM 1428 N N . VAL A 1 184 ? 14.693 24.555 7.167 1.00 64.81 184 VAL A N 1
ATOM 1429 C CA . VAL A 1 184 ? 15.137 23.579 6.158 1.00 64.81 184 VAL A CA 1
ATOM 1430 C C . VAL A 1 184 ? 14.245 23.636 4.915 1.00 64.81 184 VAL A C 1
ATOM 1432 O O . VAL A 1 184 ? 14.754 23.571 3.797 1.00 64.81 184 VAL A O 1
ATOM 1435 N N . ALA A 1 185 ? 12.935 23.845 5.082 1.00 61.94 185 ALA A N 1
ATOM 1436 C CA . ALA A 1 185 ? 12.011 24.035 3.962 1.00 61.94 185 ALA A CA 1
ATOM 1437 C C . ALA A 1 185 ? 12.349 25.300 3.144 1.00 61.94 185 ALA A C 1
ATOM 1439 O O . ALA A 1 185 ? 12.423 25.237 1.918 1.00 61.94 185 ALA A O 1
ATOM 1440 N N . ARG A 1 186 ? 12.678 26.423 3.804 1.00 66.12 186 ARG A N 1
ATOM 1441 C CA . ARG A 1 186 ? 13.148 27.649 3.122 1.00 66.12 186 ARG A CA 1
ATOM 1442 C C . ARG A 1 186 ? 14.505 27.488 2.437 1.00 66.12 186 ARG A C 1
ATOM 1444 O O . ARG A 1 186 ? 14.727 28.102 1.399 1.00 66.12 186 ARG A O 1
ATOM 1451 N N . ALA A 1 187 ? 15.407 26.676 2.990 1.00 63.56 187 ALA A N 1
ATOM 1452 C CA . ALA A 1 187 ? 16.667 26.345 2.324 1.00 63.56 187 ALA A CA 1
ATOM 1453 C C . ALA A 1 187 ? 16.449 25.434 1.098 1.00 63.56 187 ALA A C 1
ATOM 1455 O O . ALA A 1 187 ? 17.145 25.578 0.093 1.00 63.56 187 ALA A O 1
ATOM 1456 N N . SER A 1 188 ? 15.451 24.544 1.156 1.00 49.22 188 SER A N 1
ATOM 1457 C CA . SER A 1 188 ? 15.044 23.670 0.051 1.00 49.22 188 SER A CA 1
ATOM 1458 C C . SER A 1 188 ? 14.382 24.429 -1.099 1.00 49.22 188 SER A C 1
ATOM 1460 O O . SER A 1 188 ? 14.547 24.018 -2.245 1.00 49.22 188 SER A O 1
ATOM 1462 N N . ASP A 1 189 ? 13.687 25.541 -0.836 1.00 55.41 189 ASP A N 1
ATOM 1463 C CA . ASP A 1 189 ? 13.101 26.372 -1.898 1.00 55.41 189 ASP A CA 1
ATOM 1464 C C . ASP A 1 189 ? 14.167 26.973 -2.834 1.00 55.41 189 ASP A C 1
ATOM 1466 O O . ASP A 1 189 ? 13.921 27.169 -4.024 1.00 55.41 189 ASP A O 1
ATOM 1470 N N . GLY A 1 190 ? 15.390 27.180 -2.332 1.00 60.25 190 GLY A N 1
ATOM 1471 C CA . GLY A 1 190 ? 16.559 27.535 -3.145 1.00 60.25 190 GLY A CA 1
ATOM 1472 C C . GLY A 1 190 ? 17.183 26.358 -3.911 1.00 60.25 190 GLY A C 1
ATOM 1473 O O . GLY A 1 190 ? 17.996 26.582 -4.805 1.00 60.25 190 GLY A O 1
ATOM 1474 N N . MET A 1 191 ? 16.805 25.115 -3.589 1.00 52.56 191 MET A N 1
ATOM 1475 C CA . MET A 1 191 ? 17.314 23.876 -4.195 1.00 52.56 191 MET A CA 1
ATOM 1476 C C . MET A 1 191 ? 16.331 23.210 -5.168 1.00 52.56 191 MET A C 1
ATOM 1478 O O . MET A 1 191 ? 16.635 22.127 -5.653 1.00 52.56 191 MET A O 1
ATOM 1482 N N . HIS A 1 192 ? 15.201 23.829 -5.533 1.00 49.34 192 HIS A N 1
ATOM 1483 C CA . HIS A 1 192 ? 14.219 23.237 -6.470 1.00 49.34 192 HIS A CA 1
ATOM 1484 C C . HIS A 1 192 ? 14.760 22.908 -7.878 1.00 49.34 192 HIS A C 1
ATOM 1486 O O . HIS A 1 192 ? 14.076 22.249 -8.657 1.00 49.34 192 HIS A O 1
ATOM 1492 N N . GLY A 1 193 ? 15.992 23.310 -8.210 1.00 51.31 193 GLY A N 1
ATOM 1493 C CA . GLY A 1 193 ? 16.712 22.848 -9.405 1.00 51.31 193 GLY A CA 1
ATOM 1494 C C . GLY A 1 193 ? 17.571 21.588 -9.207 1.00 51.31 193 GLY A C 1
ATOM 1495 O O . GLY A 1 193 ? 17.990 20.977 -10.188 1.00 51.31 193 GLY A O 1
ATOM 1496 N N . ALA A 1 194 ? 17.840 21.178 -7.966 1.00 55.91 194 ALA A N 1
ATOM 1497 C CA . ALA A 1 194 ? 18.677 20.035 -7.623 1.00 55.91 194 ALA A CA 1
ATOM 1498 C C . ALA A 1 194 ? 17.797 18.859 -7.187 1.00 55.91 194 ALA A C 1
ATOM 1500 O O . ALA A 1 194 ? 17.222 18.835 -6.101 1.00 55.91 194 ALA A O 1
ATOM 1501 N N . ASN A 1 195 ? 17.689 17.861 -8.061 1.00 54.09 195 ASN A N 1
ATOM 1502 C CA . ASN A 1 195 ? 16.956 16.633 -7.786 1.00 54.09 195 ASN A CA 1
ATOM 1503 C C . ASN A 1 195 ? 17.543 15.959 -6.521 1.00 54.09 195 ASN A C 1
ATOM 1505 O O . ASN A 1 195 ? 18.735 15.641 -6.523 1.00 54.09 195 ASN A O 1
ATOM 1509 N N . PRO A 1 196 ? 16.767 15.718 -5.447 1.00 53.28 196 PRO A N 1
ATOM 1510 C CA . PRO A 1 196 ? 17.289 15.203 -4.172 1.00 53.28 196 PRO A CA 1
ATOM 1511 C C . PRO A 1 196 ? 17.936 13.815 -4.296 1.00 53.28 196 PRO A C 1
ATOM 1513 O O . PRO A 1 196 ? 18.749 13.426 -3.458 1.00 53.28 196 PRO A O 1
ATOM 1516 N N . LEU A 1 197 ? 17.633 13.084 -5.374 1.00 49.78 197 LEU A N 1
ATOM 1517 C CA . LEU A 1 197 ? 18.311 11.836 -5.719 1.00 49.78 197 LEU A CA 1
ATOM 1518 C C . LEU A 1 197 ? 19.775 12.037 -6.138 1.00 49.78 197 LEU A C 1
ATOM 1520 O O . LEU A 1 197 ? 20.593 11.172 -5.841 1.00 49.78 197 LEU A O 1
ATOM 1524 N N . ASN A 1 198 ? 20.140 13.170 -6.746 1.00 53.47 198 ASN A N 1
ATOM 1525 C CA . ASN A 1 198 ? 21.527 13.439 -7.144 1.00 53.47 198 ASN A CA 1
ATOM 1526 C C . ASN A 1 198 ? 22.434 13.680 -5.933 1.00 53.47 198 ASN A C 1
ATOM 1528 O O . ASN A 1 198 ? 23.562 13.209 -5.929 1.00 53.47 198 ASN A O 1
ATOM 1532 N N . LEU A 1 199 ? 21.921 14.307 -4.869 1.00 54.56 199 LEU A N 1
ATOM 1533 C CA . LEU A 1 199 ? 22.657 14.449 -3.606 1.00 54.56 199 LEU A CA 1
ATOM 1534 C C . LEU A 1 199 ? 22.935 13.093 -2.947 1.00 54.56 199 LEU A C 1
ATOM 1536 O O . LEU A 1 199 ? 23.997 12.881 -2.369 1.00 54.56 199 LEU A O 1
ATOM 1540 N N . LEU A 1 200 ? 21.991 12.156 -3.056 1.00 49.72 200 LEU A N 1
ATOM 1541 C CA . LEU A 1 200 ? 22.178 10.786 -2.582 1.00 49.72 200 LEU A CA 1
ATOM 1542 C C . LEU A 1 200 ? 23.195 10.026 -3.446 1.00 49.72 200 LEU A C 1
ATOM 1544 O O . LEU A 1 200 ? 23.987 9.262 -2.906 1.00 49.72 200 LEU A O 1
ATOM 1548 N N . ILE A 1 201 ? 23.219 10.257 -4.760 1.00 53.84 201 ILE A N 1
ATOM 1549 C CA . ILE A 1 201 ? 24.184 9.636 -5.679 1.00 53.84 201 ILE A CA 1
ATOM 1550 C C . ILE A 1 201 ? 25.602 10.199 -5.472 1.00 53.84 201 ILE A C 1
ATOM 1552 O O . ILE A 1 201 ? 26.542 9.410 -5.403 1.00 53.84 201 ILE A O 1
ATOM 1556 N N . ASP A 1 202 ? 25.765 11.509 -5.269 1.00 48.28 202 ASP A N 1
ATOM 1557 C CA . ASP A 1 202 ? 27.071 12.157 -5.037 1.00 48.28 202 ASP A CA 1
ATOM 1558 C C . ASP A 1 202 ? 27.745 11.711 -3.732 1.00 48.28 202 ASP A C 1
ATOM 1560 O O . ASP A 1 202 ? 28.969 11.592 -3.662 1.00 48.28 202 ASP A O 1
ATOM 1564 N N . VAL A 1 203 ? 26.959 11.404 -2.696 1.00 57.50 203 VAL A N 1
ATOM 1565 C CA . VAL A 1 203 ? 27.483 10.846 -1.437 1.00 57.50 203 VAL A CA 1
ATOM 1566 C C . VAL A 1 203 ? 28.034 9.428 -1.633 1.00 57.50 203 VAL A C 1
ATOM 1568 O O . VAL A 1 203 ? 28.945 9.019 -0.911 1.00 57.50 203 VAL A O 1
ATOM 1571 N N . PHE A 1 204 ? 27.512 8.674 -2.605 1.00 42.94 204 PHE A N 1
ATOM 1572 C CA . PHE A 1 204 ? 27.931 7.297 -2.878 1.00 42.94 204 PHE A CA 1
ATOM 1573 C C . PHE A 1 204 ? 28.942 7.168 -4.028 1.00 42.94 204 PHE A C 1
ATOM 1575 O O . PHE A 1 204 ? 29.655 6.165 -4.082 1.00 42.94 204 PHE A O 1
ATOM 1582 N N . ILE A 1 205 ? 29.038 8.155 -4.923 1.00 42.56 205 ILE A N 1
ATOM 1583 C CA . ILE A 1 205 ? 29.971 8.180 -6.057 1.00 42.56 205 ILE A CA 1
ATOM 1584 C C . ILE A 1 205 ? 30.556 9.598 -6.184 1.00 42.56 205 ILE A C 1
ATOM 1586 O O . ILE A 1 205 ? 30.069 10.399 -6.982 1.00 42.56 205 ILE A O 1
ATOM 1590 N N . PRO A 1 206 ? 31.605 9.941 -5.416 1.00 37.72 206 PRO A N 1
ATOM 1591 C CA . PRO A 1 206 ? 32.230 11.252 -5.531 1.00 37.72 206 PRO A CA 1
ATOM 1592 C C . PRO A 1 206 ? 32.948 11.372 -6.885 1.00 37.72 206 PRO A C 1
ATOM 1594 O O . PRO A 1 206 ? 33.945 10.690 -7.122 1.00 37.72 206 PRO A O 1
ATOM 1597 N N . GLY A 1 207 ? 32.442 12.238 -7.773 1.00 48.16 207 GLY A N 1
ATOM 1598 C CA . GLY A 1 207 ? 33.127 12.625 -9.017 1.00 48.16 207 GLY A CA 1
ATOM 1599 C C . GLY A 1 207 ? 32.288 12.653 -10.298 1.00 48.16 207 GLY A C 1
ATOM 1600 O O . GLY A 1 207 ? 32.835 12.967 -11.351 1.00 48.16 207 GLY A O 1
ATOM 1601 N N . ALA A 1 208 ? 30.988 12.354 -10.251 1.00 45.44 208 ALA A N 1
ATOM 1602 C CA . ALA A 1 208 ? 30.124 12.374 -11.433 1.00 45.44 208 ALA A CA 1
ATOM 1603 C C . ALA A 1 208 ? 29.336 13.693 -11.553 1.00 45.44 208 ALA A C 1
ATOM 1605 O O . ALA A 1 208 ? 28.111 13.696 -11.495 1.00 45.44 208 ALA A O 1
ATOM 1606 N N . ALA A 1 209 ? 30.023 14.823 -11.738 1.00 50.91 209 ALA A N 1
ATOM 1607 C CA . ALA A 1 209 ? 29.347 16.054 -12.150 1.00 50.91 209 ALA A CA 1
ATOM 1608 C C . ALA A 1 209 ? 29.128 16.031 -13.677 1.00 50.91 209 ALA A C 1
ATOM 1610 O O . ALA A 1 209 ? 30.111 15.941 -14.415 1.00 50.91 209 ALA A O 1
ATOM 1611 N N . PRO A 1 210 ? 27.887 16.115 -14.192 1.00 51.25 210 PRO A N 1
ATOM 1612 C CA . PRO A 1 210 ? 27.671 16.388 -15.605 1.00 51.25 210 PRO A CA 1
ATOM 1613 C C . PRO A 1 210 ? 27.969 17.867 -15.887 1.00 51.25 210 PRO A C 1
ATOM 1615 O O . PRO A 1 210 ? 27.383 18.755 -15.266 1.00 51.25 210 PRO A O 1
ATOM 1618 N N . GLU A 1 211 ? 28.872 18.132 -16.832 1.00 45.06 211 GLU A N 1
ATOM 1619 C CA . GLU A 1 211 ? 29.059 19.460 -17.422 1.00 45.06 211 GLU A CA 1
ATOM 1620 C C . GLU A 1 211 ? 27.742 19.891 -18.089 1.00 45.06 211 GLU A C 1
ATOM 1622 O O . GLU A 1 211 ? 27.378 19.425 -19.167 1.00 45.06 211 GLU A O 1
ATOM 1627 N N . LEU A 1 212 ? 26.979 20.748 -17.412 1.00 47.53 212 LEU A N 1
ATOM 1628 C CA . LEU A 1 212 ? 25.802 21.399 -17.978 1.00 47.53 212 LEU A CA 1
ATOM 1629 C C . LEU A 1 212 ? 26.273 22.557 -18.863 1.00 47.53 212 LEU A C 1
ATOM 1631 O O . LEU A 1 212 ? 26.551 23.653 -18.377 1.00 47.53 212 LEU A O 1
ATOM 1635 N N . GLU A 1 213 ? 26.357 22.297 -20.169 1.00 41.34 213 GLU A N 1
ATOM 1636 C CA . GLU A 1 213 ? 26.442 23.322 -21.210 1.00 41.34 213 GLU A CA 1
ATOM 1637 C C . GLU A 1 213 ? 25.279 24.312 -21.054 1.00 41.34 213 GLU A C 1
ATOM 1639 O O . GLU A 1 213 ? 24.113 24.014 -21.315 1.00 41.34 213 GLU A O 1
ATOM 1644 N N . SER A 1 214 ? 25.602 25.526 -20.617 1.00 43.75 214 SER A N 1
ATOM 1645 C CA . SER A 1 214 ? 24.677 26.648 -20.592 1.00 43.75 214 SER A CA 1
ATOM 1646 C C . SER A 1 214 ? 24.463 27.169 -22.016 1.00 43.75 214 SER A C 1
ATOM 1648 O O . SER A 1 214 ? 25.260 27.960 -22.522 1.00 43.75 214 SER A O 1
ATOM 1650 N N . THR A 1 215 ? 23.380 26.764 -22.673 1.00 41.69 215 THR A N 1
ATOM 1651 C CA . THR A 1 215 ? 22.894 27.457 -23.874 1.00 41.69 215 THR A CA 1
ATOM 1652 C C . THR A 1 215 ? 22.288 28.812 -23.483 1.00 41.69 215 THR A C 1
ATOM 1654 O O . THR A 1 215 ? 21.379 28.838 -22.647 1.00 41.69 215 THR A O 1
ATOM 1657 N N . PRO A 1 216 ? 22.731 29.942 -24.064 1.00 55.34 216 PRO A N 1
ATOM 1658 C CA . PRO A 1 216 ? 22.141 31.245 -23.788 1.00 55.34 216 PRO A CA 1
ATOM 1659 C C . PRO A 1 216 ? 20.747 31.361 -24.419 1.00 55.34 216 PRO A C 1
ATOM 1661 O O . PRO A 1 216 ? 20.557 31.142 -25.615 1.00 55.34 216 PRO A O 1
ATOM 1664 N N . ILE A 1 217 ? 19.769 31.724 -23.589 1.00 51.22 217 ILE A N 1
ATOM 1665 C CA . ILE A 1 217 ? 18.392 32.023 -23.985 1.00 51.22 217 ILE A CA 1
ATOM 1666 C C . ILE A 1 217 ? 18.390 33.349 -24.755 1.00 51.22 217 ILE A C 1
ATOM 1668 O O . ILE A 1 217 ? 18.736 34.395 -24.208 1.00 51.22 217 ILE A O 1
ATOM 1672 N N . GLY A 1 218 ? 18.008 33.292 -26.032 1.00 49.28 218 GLY A N 1
ATOM 1673 C CA . GLY A 1 218 ? 17.811 34.463 -26.879 1.00 49.28 218 GLY A CA 1
ATOM 1674 C C . GLY A 1 218 ? 16.648 35.326 -26.386 1.00 49.28 218 GLY A C 1
ATOM 1675 O O . GLY A 1 218 ? 15.534 34.846 -26.181 1.00 49.28 218 GLY A O 1
ATOM 1676 N N . THR A 1 219 ? 16.922 36.612 -26.207 1.00 51.53 219 THR A N 1
ATOM 1677 C CA . THR A 1 219 ? 15.945 37.668 -25.940 1.00 51.53 219 THR A CA 1
ATOM 1678 C C . THR A 1 219 ? 15.057 37.887 -27.164 1.00 51.53 219 THR A C 1
ATOM 1680 O O . THR A 1 219 ? 15.548 38.259 -28.228 1.00 51.53 219 THR A O 1
ATOM 1683 N N . VAL A 1 220 ? 13.749 37.671 -27.014 1.00 57.00 220 VAL A N 1
ATOM 1684 C CA . VAL A 1 220 ? 12.738 38.050 -28.010 1.00 57.00 220 VAL A CA 1
ATOM 1685 C C . VAL A 1 220 ? 12.360 39.511 -27.763 1.00 57.00 220 VAL A C 1
ATOM 1687 O O . VAL A 1 220 ? 11.691 39.828 -26.781 1.00 57.00 220 VAL A O 1
ATOM 1690 N N . GLU A 1 221 ? 12.819 40.404 -28.638 1.00 57.62 221 GLU A N 1
ATOM 1691 C CA . GLU A 1 221 ? 12.351 41.790 -28.709 1.00 57.62 221 GLU A CA 1
ATOM 1692 C C . GLU A 1 221 ? 10.926 41.826 -29.283 1.00 57.62 221 GLU A C 1
ATOM 1694 O O . GLU A 1 221 ? 10.674 41.386 -30.405 1.00 57.62 221 GLU A O 1
ATOM 1699 N N . HIS A 1 222 ? 9.985 42.366 -28.509 1.00 54.97 222 HIS A N 1
ATOM 1700 C CA . HIS A 1 222 ? 8.667 42.756 -28.999 1.00 54.97 222 HIS A CA 1
ATOM 1701 C C . HIS A 1 222 ? 8.770 44.121 -29.690 1.00 54.97 222 HIS A C 1
ATOM 1703 O O . HIS A 1 222 ? 9.007 45.135 -29.034 1.00 54.97 222 HIS A O 1
ATOM 1709 N N . ALA A 1 223 ? 8.575 44.141 -31.009 1.00 62.72 223 ALA A N 1
ATOM 1710 C CA . ALA A 1 223 ? 8.336 45.360 -31.771 1.00 62.72 223 ALA A CA 1
ATOM 1711 C C . ALA A 1 223 ? 6.852 45.764 -31.689 1.00 62.72 223 ALA A C 1
ATOM 1713 O O . ALA A 1 223 ? 5.964 44.909 -31.761 1.00 62.72 223 ALA A O 1
ATOM 1714 N N . LEU A 1 224 ? 6.655 47.072 -31.501 1.00 60.19 224 LEU A N 1
ATOM 1715 C CA . LEU A 1 224 ? 5.403 47.838 -31.529 1.00 60.19 224 LEU A CA 1
ATOM 1716 C C . LEU A 1 224 ? 4.666 47.750 -32.871 1.00 60.19 224 LEU A C 1
ATOM 1718 O O . LEU A 1 224 ? 5.355 47.714 -33.916 1.00 60.19 224 LEU A O 1
#

Sequence (224 aa):
MNCAEFERLIDAYLDGELAGSLRVEFDAHRLRCRRCQLTMIAMESVETVLANDRPLATLSDDFTERVMGVIQSRRPVASRLRPRRIVLAAGVLLQAAALMFLAIHPWHENASVSEFEPVPVTPAEPEVVRDLDQVYALVDKKTEERQALVDRIFGKLEAAGMNVATDLTQLVSYASALPVPDDVARASDGMHGANPLNLLIDVFIPGAAPELESTPIGTVEHAL

Foldseek 3Di:
DDVVVLVVCVVCVVVVVDDDPRNVVSVVCCVVDPVNVVVVVVVVVVVVVVVVPPDPDPDPPCPVVVVVVVCVVVVDPVVVCVVVVVVVVVVVVVVVVVVVVPVPPPPPDDPPVPPPPPDPPDPDDPDDDPPVVVVVVVVVVVVVVVVVVVVVVVVVCVVVVNPVVVVVVVVVVVVVPPPDPVVVVVVCVVVPVPDVVVVVVCVVDPDDDDPPPDDDDDDDDDDD

pLDDT: mean 75.12, std 18.11, range [37.72, 98.44]